Protein AF-A0A9E3FSH1-F1 (afdb_monomer_lite)

Radius of gyration: 30.08 Å; chains: 1; bounding box: 78×73×78 Å

Foldseek 3Di:
DDDDDDDDDPDDDDPPDDPDDPPPPDDVVVVVVVVVCVVVCLQVVLVVQLVVLLVVLVVCLVPPDPVVVVVVLVVLPPPPDQLLNVLVVVLQVVCCQQQVDRCPPPPDPPDDDPVCVVVVVVVCVVVVCVSLVDPRNLVSLLVLLVVLLVVLVVVCVVVVVDDCPDPVPVVVVVVLLSVLLSVLLSVLSVQLSVLSVVCSNPNLVSLVRSLVSSVVSLVVSLVVSLVVVVVVVVVPPDPVCCVVPPVDVVVVSPVVSSSVSSNVSSVVSNVVSVVVVVVVVSNVLSVQLVVQLVVPPCSVVRSSSSSSNSSSVVSSVVSNVVVVVVVVVVVVD

Structure (mmCIF, N/CA/C/O backbone):
data_AF-A0A9E3FSH1-F1
#
_entry.id   AF-A0A9E3FSH1-F1
#
loop_
_atom_site.group_PDB
_atom_site.id
_atom_site.type_symbol
_atom_site.label_atom_id
_atom_site.label_alt_id
_atom_site.label_comp_id
_atom_site.label_asym_id
_atom_site.label_entity_id
_atom_site.label_seq_id
_atom_site.pdbx_PDB_ins_code
_atom_site.Cartn_x
_atom_site.Cartn_y
_atom_site.Cartn_z
_atom_site.occupancy
_atom_site.B_iso_or_equiv
_atom_site.auth_seq_id
_atom_site.auth_comp_id
_atom_site.auth_asym_id
_atom_site.auth_atom_id
_atom_site.pdbx_PDB_model_num
ATOM 1 N N . MET A 1 1 ? 42.795 -48.305 -30.799 1.00 53.44 1 MET A N 1
ATOM 2 C CA . MET A 1 1 ? 43.516 -49.227 -29.902 1.00 53.44 1 MET A CA 1
ATOM 3 C C . MET A 1 1 ? 44.882 -48.624 -29.606 1.00 53.44 1 MET A C 1
ATOM 5 O O . MET A 1 1 ? 45.793 -48.887 -30.367 1.00 53.44 1 MET A O 1
ATOM 9 N N . THR A 1 2 ? 45.002 -47.810 -28.549 1.00 44.16 2 THR A N 1
ATOM 10 C CA . THR A 1 2 ? 46.261 -47.626 -27.802 1.00 44.16 2 THR A CA 1
ATOM 11 C C . THR A 1 2 ? 45.916 -47.198 -26.380 1.00 44.16 2 THR A C 1
ATOM 13 O O . THR A 1 2 ? 45.176 -46.242 -26.164 1.00 44.16 2 THR A O 1
ATOM 16 N N . ILE A 1 3 ? 46.415 -47.986 -25.436 1.00 51.28 3 ILE A N 1
ATOM 17 C CA . ILE A 1 3 ? 46.296 -47.872 -23.987 1.00 51.28 3 ILE A CA 1
ATOM 18 C C . ILE A 1 3 ? 47.499 -47.053 -23.501 1.00 51.28 3 ILE A C 1
ATOM 20 O O . ILE A 1 3 ? 48.619 -47.536 -23.599 1.00 51.28 3 ILE A O 1
ATOM 24 N N . SER A 1 4 ? 47.268 -45.831 -23.013 1.00 53.88 4 SER A N 1
ATOM 25 C CA . SER A 1 4 ? 48.156 -45.017 -22.153 1.00 53.88 4 SER A CA 1
ATOM 26 C C . SER A 1 4 ? 47.475 -43.643 -22.028 1.00 53.88 4 SER A C 1
ATOM 28 O O . SER A 1 4 ? 47.306 -42.979 -23.039 1.00 53.88 4 SER A O 1
ATOM 30 N N . GLN A 1 5 ? 46.993 -43.147 -20.894 1.00 53.41 5 GLN A N 1
ATOM 31 C CA . GLN A 1 5 ? 47.701 -43.013 -19.633 1.00 53.41 5 GLN A CA 1
ATOM 32 C C . GLN A 1 5 ? 46.704 -43.022 -18.464 1.00 53.41 5 GLN A C 1
ATOM 34 O O . GLN A 1 5 ? 45.925 -42.095 -18.259 1.00 53.41 5 GLN A O 1
ATOM 39 N N . LEU A 1 6 ? 46.774 -44.098 -17.685 1.00 54.00 6 LEU A N 1
ATOM 40 C CA . LEU A 1 6 ? 46.442 -44.123 -16.267 1.00 54.00 6 LEU A CA 1
ATOM 41 C C . LEU A 1 6 ? 47.582 -43.428 -15.518 1.00 54.00 6 LEU A C 1
ATOM 43 O O . LEU A 1 6 ? 48.734 -43.829 -15.681 1.00 54.00 6 LEU A O 1
ATOM 47 N N . GLY A 1 7 ? 47.280 -42.433 -14.684 1.00 60.12 7 GLY A N 1
ATOM 48 C CA . GLY A 1 7 ? 48.310 -41.872 -13.813 1.00 60.12 7 GLY A CA 1
ATOM 49 C C . GLY A 1 7 ? 47.998 -40.532 -13.165 1.00 60.12 7 GLY A C 1
ATOM 50 O O . GLY A 1 7 ? 48.790 -39.612 -13.322 1.00 60.12 7 GLY A O 1
ATOM 51 N N . GLN A 1 8 ? 46.926 -40.417 -12.377 1.00 49.75 8 GLN A N 1
ATOM 52 C CA . GLN A 1 8 ? 46.936 -39.445 -11.277 1.00 49.75 8 GLN A CA 1
ATOM 53 C C . GLN A 1 8 ? 46.113 -39.943 -10.086 1.00 49.75 8 GLN A C 1
ATOM 55 O O . GLN A 1 8 ? 44.932 -40.262 -10.195 1.00 49.75 8 GLN A O 1
ATOM 60 N N . LYS A 1 9 ? 46.823 -40.092 -8.963 1.00 50.59 9 LYS A N 1
ATOM 61 C CA . LYS A 1 9 ? 46.339 -40.557 -7.661 1.00 50.59 9 LYS A CA 1
ATOM 62 C C . LYS A 1 9 ? 45.256 -39.616 -7.110 1.00 50.59 9 LYS A C 1
ATOM 64 O O . LYS A 1 9 ? 45.410 -38.406 -7.256 1.00 50.59 9 LYS A O 1
ATOM 69 N N . PRO A 1 10 ? 44.239 -40.133 -6.400 1.00 52.03 10 PRO A N 1
ATOM 70 C CA . PRO A 1 10 ? 43.380 -39.298 -5.574 1.00 52.03 10 PRO A CA 1
ATOM 71 C C . PRO A 1 10 ? 44.196 -38.751 -4.396 1.00 52.03 10 PRO A C 1
ATOM 73 O O . PRO A 1 10 ? 44.718 -39.513 -3.580 1.00 52.03 10 PRO A O 1
ATOM 76 N N . ASP A 1 11 ? 44.326 -37.429 -4.343 1.00 53.81 11 ASP A N 1
ATOM 77 C CA . ASP A 1 11 ? 44.923 -36.712 -3.224 1.00 53.81 11 ASP A CA 1
ATOM 78 C C . ASP A 1 11 ? 43.935 -36.736 -2.047 1.00 53.81 11 ASP A C 1
ATOM 80 O O . ASP A 1 11 ? 42.879 -36.100 -2.063 1.00 53.81 11 ASP A O 1
ATOM 84 N N . LEU A 1 12 ? 44.237 -37.583 -1.065 1.00 62.62 12 LEU A N 1
ATOM 85 C CA . LEU A 1 12 ? 43.484 -37.758 0.171 1.00 62.62 12 LEU A CA 1
ATOM 86 C C . LEU A 1 12 ? 44.270 -37.113 1.317 1.00 62.62 12 LEU A C 1
ATOM 88 O O . LEU A 1 12 ? 45.160 -37.733 1.895 1.00 62.62 12 LEU A O 1
ATOM 92 N N . GLY A 1 13 ? 43.877 -35.896 1.696 1.00 44.31 13 GLY A N 1
ATOM 93 C CA . GLY A 1 13 ? 44.201 -35.290 2.991 1.00 44.31 13 GLY A CA 1
ATOM 94 C C . GLY A 1 13 ? 43.746 -33.825 3.091 1.00 44.31 13 GLY A C 1
ATOM 95 O O . GLY A 1 13 ? 43.619 -33.176 2.058 1.00 44.31 13 GLY A O 1
ATOM 96 N N . PRO A 1 14 ? 43.493 -33.247 4.286 1.00 45.97 14 PRO A N 1
ATOM 97 C CA . PRO A 1 14 ? 43.363 -33.824 5.620 1.00 45.97 14 PRO A CA 1
ATOM 98 C C . PRO A 1 14 ? 41.958 -33.529 6.199 1.00 45.97 14 PRO A C 1
ATOM 100 O O . PRO A 1 14 ? 41.679 -32.435 6.682 1.00 45.97 14 PRO A O 1
ATOM 103 N N . ARG A 1 15 ? 41.055 -34.516 6.209 1.00 49.31 15 ARG A N 1
ATOM 104 C CA . ARG A 1 15 ? 39.848 -34.487 7.063 1.00 49.31 15 ARG A CA 1
ATOM 105 C C . ARG A 1 15 ? 39.983 -35.513 8.180 1.00 49.31 15 ARG A C 1
ATOM 107 O O . ARG A 1 15 ? 39.182 -36.425 8.323 1.00 49.31 15 ARG A O 1
ATOM 114 N N . ALA A 1 16 ? 41.046 -35.343 8.955 1.00 52.47 16 ALA A N 1
ATOM 115 C CA . ALA A 1 16 ? 41.237 -35.967 10.253 1.00 52.47 16 ALA A CA 1
ATOM 116 C C . ALA A 1 16 ? 41.218 -34.856 11.305 1.00 52.47 16 ALA A C 1
ATOM 118 O O . ALA A 1 16 ? 42.257 -34.466 11.810 1.00 52.47 16 ALA A O 1
ATOM 119 N N . PHE A 1 17 ? 40.042 -34.295 11.575 1.00 48.62 17 PHE A N 1
ATOM 120 C CA . PHE A 1 17 ? 39.766 -33.523 12.786 1.00 48.62 17 PHE A CA 1
ATOM 121 C C . PHE A 1 17 ? 38.248 -33.429 12.920 1.00 48.62 17 PHE A C 1
ATOM 123 O O . PHE A 1 17 ? 37.621 -32.718 12.153 1.00 48.62 17 PHE A O 1
ATOM 130 N N . TYR A 1 18 ? 37.679 -34.276 13.780 1.00 45.44 18 TYR A N 1
ATOM 131 C CA . TYR A 1 18 ? 36.488 -34.081 14.629 1.00 45.44 18 TYR A CA 1
ATOM 132 C C . TYR A 1 18 ? 36.057 -35.444 15.195 1.00 45.44 18 TYR A C 1
ATOM 134 O O . TYR A 1 18 ? 34.928 -35.901 15.050 1.00 45.44 18 TYR A O 1
ATOM 142 N N . GLY A 1 19 ? 36.993 -36.108 15.873 1.00 51.22 19 GLY A N 1
ATOM 143 C CA . GLY A 1 19 ? 36.650 -36.942 17.014 1.00 51.22 19 GLY A CA 1
ATOM 144 C C . GLY A 1 19 ? 36.809 -36.068 18.250 1.00 51.22 19 GLY A C 1
ATOM 145 O O . GLY A 1 19 ? 37.933 -35.893 18.687 1.00 51.22 19 GLY A O 1
ATOM 146 N N . ILE A 1 20 ? 35.719 -35.447 18.707 1.00 50.38 20 ILE A N 1
ATOM 147 C CA . ILE A 1 20 ? 35.410 -34.986 20.077 1.00 50.38 20 ILE A CA 1
ATOM 148 C C . ILE A 1 20 ? 34.001 -34.388 19.978 1.00 50.38 20 ILE A C 1
ATOM 150 O O . ILE A 1 20 ? 33.818 -33.265 19.520 1.00 50.38 20 ILE A O 1
ATOM 154 N N . LEU A 1 21 ? 33.004 -35.205 20.318 1.00 42.59 21 LEU A N 1
ATOM 155 C CA . LEU A 1 21 ? 31.817 -34.855 21.109 1.00 42.59 21 LEU A CA 1
ATOM 156 C C . LEU A 1 21 ? 30.914 -36.089 21.157 1.00 42.59 21 LEU A C 1
ATOM 158 O O . LEU A 1 21 ? 29.905 -36.214 20.465 1.00 42.59 21 LEU A O 1
ATOM 162 N N . GLY A 1 22 ? 31.305 -37.025 22.023 1.00 51.34 22 GLY A N 1
ATOM 163 C CA . GLY A 1 22 ? 30.349 -37.920 22.651 1.00 51.34 22 GLY A CA 1
ATOM 164 C C . GLY A 1 22 ? 29.395 -37.091 23.511 1.00 51.34 22 GLY A C 1
ATOM 165 O O . GLY A 1 22 ? 29.673 -36.822 24.670 1.00 51.34 22 GLY A O 1
ATOM 166 N N . MET A 1 23 ? 28.281 -36.675 22.915 1.00 45.81 23 MET A N 1
ATOM 167 C CA . MET A 1 23 ? 27.055 -36.242 23.589 1.00 45.81 23 MET A CA 1
ATOM 168 C C . MET A 1 23 ? 25.881 -36.886 22.840 1.00 45.81 23 MET A C 1
ATOM 170 O O . MET A 1 23 ? 25.077 -36.225 22.192 1.00 45.81 23 MET A O 1
ATOM 174 N N . ASN A 1 24 ? 25.849 -38.222 22.865 1.00 51.44 24 ASN A N 1
ATOM 175 C CA . ASN A 1 24 ? 24.864 -39.067 22.176 1.00 51.44 24 ASN A CA 1
ATOM 176 C C . ASN A 1 24 ? 23.800 -39.663 23.120 1.00 51.44 24 ASN A C 1
ATOM 178 O O . ASN A 1 24 ? 23.199 -40.690 22.831 1.00 51.44 24 ASN A O 1
ATOM 182 N N . ALA A 1 25 ? 23.525 -38.984 24.226 1.00 53.12 25 ALA A N 1
ATOM 183 C CA . ALA A 1 25 ? 22.326 -39.142 25.042 1.00 53.12 25 ALA A CA 1
ATOM 184 C C . ALA A 1 25 ? 22.143 -37.762 25.681 1.00 53.12 25 ALA A C 1
ATOM 186 O O . ALA A 1 25 ? 22.981 -37.347 26.467 1.00 53.12 25 ALA A O 1
ATOM 187 N N . ASP A 1 26 ? 21.289 -36.865 25.195 1.00 53.38 26 ASP A N 1
ATOM 188 C CA . ASP A 1 26 ? 19.867 -36.858 25.544 1.00 53.38 26 ASP A CA 1
ATOM 189 C C . ASP A 1 26 ? 19.138 -35.746 24.738 1.00 53.38 26 ASP A C 1
ATOM 191 O O . ASP A 1 26 ? 18.447 -34.890 25.282 1.00 53.38 26 ASP A O 1
ATOM 195 N N . ARG A 1 27 ? 19.390 -35.647 23.419 1.00 48.81 27 ARG A N 1
ATOM 196 C CA . ARG A 1 27 ? 18.727 -34.647 22.539 1.00 48.81 27 ARG A CA 1
ATOM 197 C C . ARG A 1 27 ? 17.571 -35.206 21.712 1.00 48.81 27 ARG A C 1
ATOM 199 O O . ARG A 1 27 ? 16.649 -34.462 21.390 1.00 48.81 27 ARG A O 1
ATOM 206 N N . ARG A 1 28 ? 17.573 -36.511 21.416 1.00 54.69 28 ARG A N 1
ATOM 207 C CA . ARG A 1 28 ? 16.473 -37.153 20.668 1.00 54.69 28 ARG A CA 1
ATOM 208 C C . ARG A 1 28 ? 15.186 -37.246 21.494 1.00 54.69 28 ARG A C 1
ATOM 210 O O . ARG A 1 28 ? 14.103 -37.146 20.936 1.00 54.69 28 ARG A O 1
ATOM 217 N N . THR A 1 29 ? 15.303 -37.336 22.816 1.00 67.06 29 THR A N 1
ATOM 218 C CA . THR A 1 29 ? 14.192 -37.324 23.781 1.00 67.06 29 THR A CA 1
ATOM 219 C C . THR A 1 29 ? 13.506 -35.963 23.859 1.00 67.06 29 THR A C 1
ATOM 221 O O . THR A 1 29 ? 12.281 -35.920 23.914 1.00 67.06 29 THR A O 1
ATOM 224 N N . MET A 1 30 ? 14.250 -34.851 23.793 1.00 47.84 30 MET A N 1
ATOM 225 C CA . MET A 1 30 ? 13.661 -33.506 23.822 1.00 47.84 30 MET A CA 1
ATOM 226 C C . MET A 1 30 ? 13.009 -33.119 22.490 1.00 47.84 30 MET A C 1
ATOM 228 O O . MET A 1 30 ? 11.963 -32.478 22.496 1.00 47.84 30 MET A O 1
ATOM 232 N N . GLU A 1 31 ? 13.566 -33.539 21.351 1.00 65.44 31 GLU A N 1
ATOM 233 C CA . GLU A 1 31 ? 12.930 -33.351 20.039 1.00 65.44 31 GLU A CA 1
ATOM 234 C C . GLU A 1 31 ? 11.672 -34.216 19.885 1.00 65.44 31 GLU A C 1
ATOM 236 O O . GLU A 1 31 ? 10.660 -33.721 19.396 1.00 65.44 31 GLU A O 1
ATOM 241 N N . GLU A 1 32 ? 11.668 -35.463 20.371 1.00 77.88 32 GLU A N 1
ATOM 242 C CA . GLU A 1 32 ? 10.456 -36.292 20.413 1.00 77.88 32 GLU A CA 1
ATOM 243 C C . GLU A 1 32 ? 9.425 -35.784 21.426 1.00 77.88 32 GLU A C 1
ATOM 245 O O . GLU A 1 32 ? 8.231 -35.822 21.129 1.00 77.88 32 GLU A O 1
ATOM 250 N N . LEU A 1 33 ? 9.847 -35.265 22.587 1.00 66.62 33 LEU A N 1
ATOM 251 C CA . LEU A 1 33 ? 8.950 -34.623 23.551 1.00 66.62 33 LEU A CA 1
ATOM 252 C C . LEU A 1 33 ? 8.375 -33.324 23.001 1.00 66.62 33 LEU A C 1
ATOM 254 O O . LEU A 1 33 ? 7.179 -33.135 23.140 1.00 66.62 33 LEU A O 1
ATOM 258 N N . LEU A 1 34 ? 9.162 -32.465 22.345 1.00 61.28 34 LEU A N 1
ATOM 259 C CA . LEU A 1 34 ? 8.685 -31.233 21.705 1.00 61.28 34 LEU A CA 1
ATOM 260 C C . LEU A 1 34 ? 7.826 -31.515 20.478 1.00 61.28 34 LEU A C 1
ATOM 262 O O . LEU A 1 34 ? 6.898 -30.759 20.225 1.00 61.28 34 LEU A O 1
ATOM 266 N N . LYS A 1 35 ? 8.085 -32.594 19.737 1.00 67.38 35 LYS A N 1
ATOM 267 C CA . LYS A 1 35 ? 7.260 -33.016 18.602 1.00 67.38 35 LYS A CA 1
ATOM 268 C C . LYS A 1 35 ? 5.942 -33.633 19.068 1.00 67.38 35 LYS A C 1
ATOM 270 O O . LYS A 1 35 ? 4.901 -33.240 18.559 1.00 67.38 35 LYS A O 1
ATOM 275 N N . LYS A 1 36 ? 5.953 -34.481 20.105 1.00 72.12 36 LYS A N 1
ATOM 276 C CA . LYS A 1 36 ? 4.736 -35.003 20.755 1.00 72.12 36 LYS A CA 1
ATOM 277 C C . LYS A 1 36 ? 3.970 -33.913 21.499 1.00 72.12 36 LYS A C 1
ATOM 279 O O . LYS A 1 36 ? 2.746 -33.900 21.422 1.00 72.12 36 LYS A O 1
ATOM 284 N N . LEU A 1 37 ? 4.658 -32.970 22.153 1.00 54.34 37 LEU A N 1
ATOM 285 C CA . LEU A 1 37 ? 4.039 -31.762 22.694 1.00 54.34 37 LEU A CA 1
ATOM 286 C C . LEU A 1 37 ? 3.490 -30.921 21.554 1.00 54.34 37 LEU A C 1
ATOM 288 O O . LEU A 1 37 ? 2.354 -30.550 21.670 1.00 54.34 37 LEU A O 1
ATOM 292 N N . ALA A 1 38 ? 4.182 -30.640 20.452 1.00 55.44 38 ALA A N 1
ATOM 293 C CA . ALA A 1 38 ? 3.646 -29.839 19.341 1.00 55.44 38 ALA A CA 1
ATOM 294 C C . ALA A 1 38 ? 2.455 -30.515 18.634 1.00 55.44 38 ALA A C 1
ATOM 296 O O . ALA A 1 38 ? 1.514 -29.835 18.221 1.00 55.44 38 ALA A O 1
ATOM 297 N N . GLU A 1 39 ? 2.453 -31.846 18.555 1.00 64.94 39 GLU A N 1
ATOM 298 C CA . GLU A 1 39 ? 1.338 -32.649 18.047 1.00 64.94 39 GLU A CA 1
ATOM 299 C C . GLU A 1 39 ? 0.151 -32.688 19.036 1.00 64.94 39 GLU A C 1
ATOM 301 O O . GLU A 1 39 ? -0.996 -32.620 18.595 1.00 64.94 39 GLU A O 1
ATOM 306 N N . HIS A 1 40 ? 0.381 -32.686 20.360 1.00 55.31 40 HIS A N 1
ATOM 307 C CA . HIS A 1 40 ? -0.669 -32.556 21.396 1.00 55.31 40 HIS A CA 1
ATOM 308 C C . HIS A 1 40 ? -1.077 -31.096 21.722 1.00 55.31 40 HIS A C 1
ATOM 310 O O . HIS A 1 40 ? -2.220 -30.833 22.092 1.00 55.31 40 HIS A O 1
ATOM 316 N N . LEU A 1 41 ? -0.185 -30.118 21.542 1.00 47.84 41 LEU A N 1
ATOM 317 C CA . LEU A 1 41 ? -0.326 -28.672 21.801 1.00 47.84 41 LEU A CA 1
ATOM 318 C C . LEU A 1 41 ? -1.122 -27.987 20.687 1.00 47.84 41 LEU A C 1
ATOM 320 O O . LEU A 1 41 ? -1.253 -26.762 20.685 1.00 47.84 41 LEU A O 1
ATOM 324 N N . GLY A 1 42 ? -1.734 -28.755 19.785 1.00 59.31 42 GLY A N 1
ATOM 325 C CA . GLY A 1 42 ? -2.693 -28.240 18.823 1.00 59.31 42 GLY A CA 1
ATOM 326 C C . GLY A 1 42 ? -3.786 -27.346 19.441 1.00 59.31 42 GLY A C 1
ATOM 327 O O . GLY A 1 42 ? -4.345 -26.497 18.747 1.00 59.31 42 GLY A O 1
ATOM 328 N N . PHE A 1 43 ? -4.035 -27.489 20.746 1.00 59.31 43 PHE A N 1
ATOM 329 C CA . PHE A 1 43 ? -4.857 -26.585 21.553 1.00 59.31 43 PHE A CA 1
ATOM 330 C C . PHE A 1 43 ? -4.084 -25.701 22.535 1.00 59.31 43 PHE A C 1
ATOM 332 O O . PHE A 1 43 ? -4.578 -24.643 22.915 1.00 59.31 43 PHE A O 1
ATOM 339 N N . ALA A 1 44 ? -2.877 -26.081 22.939 1.00 64.56 44 ALA A N 1
ATOM 340 C CA . ALA A 1 44 ? -2.142 -25.353 23.965 1.00 64.56 44 ALA A CA 1
ATOM 341 C C . ALA A 1 44 ? -1.285 -24.195 23.439 1.00 64.56 44 ALA A C 1
ATOM 343 O O . ALA A 1 44 ? -0.952 -23.316 24.225 1.00 64.56 44 ALA A O 1
ATOM 344 N N . ALA A 1 45 ? -1.054 -24.086 22.128 1.00 69.06 45 ALA A N 1
ATOM 345 C CA . ALA A 1 45 ? -0.633 -22.815 21.533 1.00 69.06 45 ALA A CA 1
ATOM 346 C C . ALA A 1 45 ? -1.689 -21.698 21.748 1.00 69.06 45 ALA A C 1
ATOM 348 O O . ALA A 1 45 ? -1.331 -20.666 22.315 1.00 69.06 45 ALA A O 1
ATOM 349 N N . PRO A 1 46 ? -2.991 -21.895 21.430 1.00 68.44 46 PRO A N 1
ATOM 350 C CA . PRO A 1 46 ? -4.055 -20.956 21.801 1.00 68.44 46 PRO A CA 1
ATOM 351 C C . PRO A 1 46 ? -4.082 -20.589 23.292 1.00 68.44 46 PRO A C 1
ATOM 353 O O . PRO A 1 46 ? -4.176 -19.410 23.625 1.00 68.44 46 PRO A O 1
ATOM 356 N N . PHE A 1 47 ? -3.967 -21.574 24.194 1.00 72.75 47 PHE A N 1
ATOM 357 C CA . PHE A 1 47 ? -3.925 -21.312 25.640 1.00 72.75 47 PHE A CA 1
ATOM 358 C C . PHE A 1 47 ? -2.654 -20.569 26.065 1.00 72.75 47 PHE A C 1
ATOM 360 O O . PHE A 1 47 ? -2.728 -19.681 26.908 1.00 72.75 47 PHE A O 1
ATOM 367 N N . GLY A 1 48 ? -1.506 -20.878 25.461 1.00 72.00 48 GLY A N 1
ATOM 368 C CA . GLY A 1 48 ? -0.241 -20.193 25.708 1.00 72.00 48 GLY A CA 1
ATOM 369 C C . GLY A 1 48 ? -0.289 -18.727 25.284 1.00 72.00 48 GLY A C 1
ATOM 370 O O . GLY A 1 48 ? 0.078 -17.854 26.067 1.00 72.00 48 GLY A O 1
ATOM 371 N N . TYR A 1 49 ? -0.817 -18.432 24.092 1.00 63.66 49 TYR A N 1
ATOM 372 C CA . TYR A 1 49 ? -1.001 -17.052 23.637 1.00 63.66 49 TYR A CA 1
ATOM 373 C C . TYR A 1 49 ? -2.028 -16.296 24.485 1.00 63.66 49 TYR A C 1
ATOM 375 O O . TYR A 1 49 ? -1.797 -15.139 24.831 1.00 63.66 49 TYR A O 1
ATOM 383 N N . ALA A 1 50 ? -3.128 -16.947 24.872 1.00 70.94 50 ALA A N 1
ATOM 384 C CA . ALA A 1 50 ? -4.127 -16.360 25.759 1.00 70.94 50 ALA A CA 1
ATOM 385 C C . ALA A 1 50 ? -3.548 -16.044 27.151 1.00 70.94 50 ALA A C 1
ATOM 387 O O . ALA A 1 50 ? -3.747 -14.943 27.665 1.00 70.94 50 ALA A O 1
ATOM 388 N N . ALA A 1 51 ? -2.782 -16.970 27.736 1.00 75.69 51 ALA A N 1
ATOM 389 C CA . ALA A 1 51 ? -2.112 -16.785 29.020 1.00 75.69 51 ALA A CA 1
ATOM 390 C C . ALA A 1 51 ? -1.038 -15.689 28.960 1.00 75.69 51 ALA A C 1
ATOM 392 O O . ALA A 1 51 ? -0.943 -14.884 29.887 1.00 75.69 51 ALA A O 1
ATOM 393 N N . LEU A 1 52 ? -0.268 -15.612 27.869 1.00 70.62 52 LEU A N 1
ATOM 394 C CA . LEU A 1 52 ? 0.711 -14.545 27.643 1.00 70.62 52 LEU A CA 1
ATOM 395 C C . LEU A 1 52 ? 0.037 -13.180 27.509 1.00 70.62 52 LEU A C 1
ATOM 397 O O . LEU A 1 52 ? 0.459 -12.235 28.170 1.00 70.62 52 LEU A O 1
ATOM 401 N N . ALA A 1 53 ? -1.032 -13.078 26.714 1.00 68.56 53 ALA A N 1
ATOM 402 C CA . ALA A 1 53 ? -1.796 -11.842 26.573 1.00 68.56 53 ALA A CA 1
ATOM 403 C C . ALA A 1 53 ? -2.371 -11.396 27.926 1.00 68.56 53 ALA A C 1
ATOM 405 O O . ALA A 1 53 ? -2.180 -10.249 28.329 1.00 68.56 53 ALA A O 1
ATOM 406 N N . PHE A 1 54 ? -2.999 -12.312 28.671 1.00 76.75 54 PHE A N 1
ATOM 407 C CA . PHE A 1 54 ? -3.501 -12.031 30.017 1.00 76.75 54 PHE A CA 1
ATOM 408 C C . PHE A 1 54 ? -2.390 -11.559 30.962 1.00 76.75 54 PHE A C 1
ATOM 410 O O . PHE A 1 54 ? -2.548 -10.547 31.644 1.00 76.75 54 PHE A O 1
ATOM 417 N N . SER A 1 55 ? -1.255 -12.263 30.981 1.00 78.44 55 SER A N 1
ATOM 418 C CA . SER A 1 55 ? -0.123 -11.936 31.853 1.00 78.44 55 SER A CA 1
ATOM 419 C C . SER A 1 55 ? 0.463 -10.566 31.520 1.00 78.44 55 SER A C 1
ATOM 421 O O . SER A 1 55 ? 0.743 -9.796 32.433 1.00 78.44 55 SER A O 1
ATOM 423 N N . LEU A 1 56 ? 0.575 -10.225 30.231 1.00 72.88 56 LEU A N 1
ATOM 424 C CA . LEU A 1 56 ? 1.048 -8.920 29.771 1.00 72.88 56 LEU A CA 1
ATOM 425 C C . LEU A 1 56 ? 0.133 -7.788 30.254 1.00 72.88 56 LEU A C 1
ATOM 427 O O . LEU A 1 56 ? 0.618 -6.818 30.830 1.00 72.88 56 LEU A O 1
ATOM 431 N N . PHE A 1 57 ? -1.185 -7.915 30.069 1.00 74.25 57 PHE A N 1
ATOM 432 C CA . PHE A 1 57 ? -2.136 -6.891 30.519 1.00 74.25 57 PHE A CA 1
ATOM 433 C C . PHE A 1 57 ? -2.243 -6.819 32.045 1.00 74.25 57 PHE A C 1
ATOM 435 O O . PHE A 1 57 ? -2.371 -5.728 32.595 1.00 74.25 57 PHE A O 1
ATOM 442 N N . SER A 1 58 ? -2.134 -7.951 32.745 1.00 75.62 58 SER A N 1
ATOM 443 C CA . SER A 1 58 ? -2.091 -7.968 34.209 1.00 75.62 58 SER A CA 1
ATOM 444 C C . SER A 1 58 ? -0.813 -7.338 34.761 1.00 75.62 58 SER A C 1
ATOM 446 O O . SER A 1 58 ? -0.866 -6.727 35.826 1.00 75.62 58 SER A O 1
ATOM 448 N N . TRP A 1 59 ? 0.323 -7.509 34.086 1.00 88.94 59 TRP A N 1
ATOM 449 C CA . TRP A 1 59 ? 1.576 -6.848 34.440 1.00 88.94 59 TRP A CA 1
ATOM 450 C C . TRP A 1 59 ? 1.490 -5.344 34.163 1.00 88.94 59 TRP A C 1
ATOM 452 O O . TRP A 1 59 ? 1.767 -4.545 35.053 1.00 88.94 59 TRP A O 1
ATOM 462 N N . ALA A 1 60 ? 0.989 -4.955 32.987 1.00 73.25 60 ALA A N 1
ATOM 463 C CA . ALA A 1 60 ? 0.760 -3.557 32.641 1.00 73.25 60 ALA A CA 1
ATOM 464 C C . ALA A 1 60 ? -0.192 -2.861 33.633 1.00 73.25 60 ALA A C 1
ATOM 466 O O . ALA A 1 60 ? 0.011 -1.695 33.950 1.00 73.25 60 ALA A O 1
ATOM 467 N N . ASP A 1 61 ? -1.193 -3.561 34.186 1.00 80.44 61 ASP A N 1
ATOM 468 C CA . ASP A 1 61 ? -2.047 -2.999 35.244 1.00 80.44 61 ASP A CA 1
ATOM 469 C C . ASP A 1 61 ? -1.298 -2.701 36.537 1.00 80.44 61 ASP A C 1
ATOM 471 O O . ASP A 1 61 ? -1.651 -1.768 37.249 1.00 80.44 61 ASP A O 1
ATOM 475 N N . LYS A 1 62 ? -0.276 -3.482 36.869 1.00 86.06 62 LYS A N 1
ATOM 476 C CA . LYS A 1 62 ? 0.491 -3.264 38.097 1.00 86.06 62 LYS A CA 1
ATOM 477 C C . LYS A 1 62 ? 1.507 -2.139 37.933 1.00 86.06 62 LYS A C 1
ATOM 479 O O . LYS A 1 62 ? 1.678 -1.360 38.861 1.00 86.06 62 LYS A O 1
ATOM 484 N N . GLU A 1 63 ? 2.127 -2.042 36.758 1.00 90.75 63 GLU A N 1
ATOM 485 C CA . GLU A 1 63 ? 3.262 -1.140 36.525 1.00 90.75 63 GLU A CA 1
ATOM 486 C C . GLU A 1 63 ? 2.890 0.214 35.897 1.00 90.75 63 GLU A C 1
ATOM 488 O O . GLU A 1 63 ? 3.624 1.188 36.060 1.00 90.75 63 GLU A O 1
ATOM 493 N N . LEU A 1 64 ? 1.776 0.324 35.160 1.00 78.06 64 LEU A N 1
ATOM 494 C CA . LEU A 1 64 ? 1.414 1.592 34.518 1.00 78.06 64 LEU A CA 1
ATOM 495 C C . LEU A 1 64 ? 0.932 2.630 35.536 1.00 78.06 64 LEU A C 1
ATOM 497 O O . LEU A 1 64 ? 0.093 2.350 36.396 1.00 78.06 64 LEU A O 1
ATOM 501 N N . SER A 1 65 ? 1.399 3.869 35.365 1.00 88.81 65 SER A N 1
ATOM 502 C CA . SER A 1 65 ? 0.917 5.016 36.133 1.00 88.81 65 SER A CA 1
ATOM 503 C C . SER A 1 65 ? -0.575 5.272 35.888 1.00 88.81 65 SER A C 1
ATOM 505 O O . SER A 1 65 ? -1.119 4.952 34.828 1.00 88.81 65 SER A O 1
ATOM 507 N N . VAL A 1 66 ? -1.243 5.900 36.860 1.00 87.56 66 VAL A N 1
ATOM 508 C CA . VAL A 1 66 ? -2.672 6.255 36.764 1.00 87.56 66 VAL A CA 1
ATOM 509 C C . VAL A 1 66 ? -2.952 7.111 35.521 1.00 87.56 66 VAL A C 1
ATOM 511 O O . VAL A 1 66 ? -3.916 6.859 34.805 1.00 87.56 66 VAL A O 1
ATOM 514 N N . GLU A 1 67 ? -2.062 8.053 35.199 1.00 82.75 67 GLU A N 1
ATOM 515 C CA . GLU A 1 67 ? -2.185 8.923 34.023 1.00 82.75 67 GLU A CA 1
ATOM 516 C C . GLU A 1 67 ? -2.088 8.148 32.695 1.00 82.75 67 GLU A C 1
ATOM 518 O O . GLU A 1 67 ? -2.862 8.394 31.768 1.00 82.75 67 GLU A O 1
ATOM 523 N N . ALA A 1 68 ? -1.205 7.145 32.613 1.00 72.38 68 ALA A N 1
ATOM 524 C CA . ALA A 1 68 ? -1.097 6.279 31.438 1.00 72.38 68 ALA A CA 1
ATOM 525 C C . ALA A 1 68 ? -2.344 5.398 31.253 1.00 72.38 68 ALA A C 1
ATOM 527 O O . ALA A 1 68 ? -2.806 5.202 30.125 1.00 72.38 68 ALA A O 1
ATOM 528 N N . LYS A 1 69 ? -2.925 4.901 32.354 1.00 80.31 69 LYS A N 1
ATOM 529 C CA . LYS A 1 69 ? -4.185 4.143 32.328 1.00 80.31 69 LYS A CA 1
ATOM 530 C C . LYS A 1 69 ? -5.357 5.007 31.867 1.00 80.31 69 LYS A C 1
ATOM 532 O O . LYS A 1 69 ? -6.149 4.550 31.044 1.00 80.31 69 LYS A O 1
ATOM 537 N N . ASP A 1 70 ? -5.434 6.253 32.328 1.00 79.88 70 ASP A N 1
ATOM 538 C CA . ASP A 1 70 ? -6.472 7.206 31.922 1.00 79.88 70 ASP A CA 1
ATOM 539 C C . ASP A 1 70 ? -6.363 7.591 30.441 1.00 79.88 70 ASP A C 1
ATOM 541 O O . ASP A 1 70 ? -7.377 7.663 29.740 1.00 79.88 70 ASP A O 1
ATOM 545 N N . LEU A 1 71 ? -5.141 7.778 29.930 1.00 72.69 71 LEU A N 1
ATOM 546 C CA . LEU A 1 71 ? -4.895 7.984 28.501 1.00 72.69 71 LEU A CA 1
A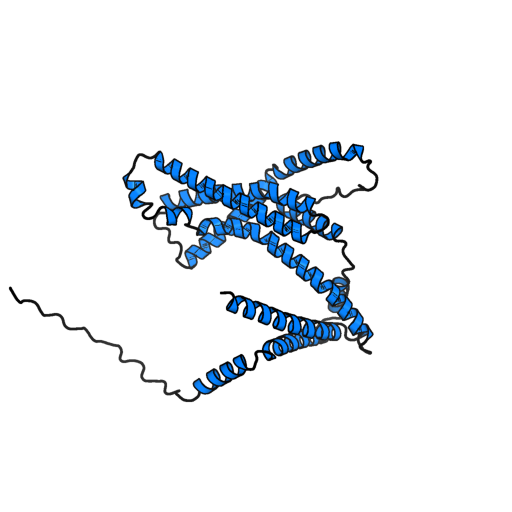TOM 547 C C . LEU A 1 71 ? -5.337 6.769 27.679 1.00 72.69 71 LEU A C 1
ATOM 549 O O . LEU A 1 71 ? -6.078 6.928 26.708 1.00 72.69 71 LEU A O 1
ATOM 553 N N . LEU A 1 72 ? -4.962 5.553 28.083 1.00 69.94 72 LEU A N 1
ATOM 554 C CA . LEU A 1 72 ? -5.415 4.315 27.439 1.00 69.94 72 LEU A CA 1
ATOM 555 C C . LEU A 1 72 ? -6.942 4.172 27.464 1.00 69.94 72 LEU A C 1
ATOM 557 O O . LEU A 1 72 ? -7.541 3.852 26.438 1.00 69.94 72 LEU A O 1
ATOM 561 N N . ALA A 1 73 ? -7.585 4.455 28.597 1.00 73.12 73 ALA A N 1
ATOM 562 C CA . ALA A 1 73 ? -9.036 4.401 28.740 1.00 73.12 73 ALA A CA 1
ATOM 563 C C . ALA A 1 73 ? -9.740 5.446 27.861 1.00 73.12 73 ALA A C 1
ATOM 565 O O . ALA A 1 73 ? -10.725 5.121 27.197 1.00 73.12 73 ALA A O 1
ATOM 566 N N . ARG A 1 74 ? -9.219 6.681 27.789 1.00 73.50 74 ARG A N 1
ATOM 567 C CA . ARG A 1 74 ? -9.713 7.719 26.866 1.00 73.50 74 ARG A CA 1
ATOM 568 C C . ARG A 1 74 ? -9.573 7.303 25.410 1.00 73.50 74 ARG A C 1
ATOM 570 O O . ARG A 1 74 ? -10.488 7.545 24.630 1.00 73.50 74 ARG A O 1
ATOM 577 N N . THR A 1 75 ? -8.462 6.656 25.072 1.00 64.62 75 THR A N 1
ATOM 578 C CA . THR A 1 75 ? -8.186 6.165 23.720 1.00 64.62 75 THR A CA 1
ATOM 579 C C . THR A 1 75 ? -9.143 5.019 23.381 1.00 64.62 75 THR A C 1
ATOM 581 O O . THR A 1 75 ? -9.794 5.043 22.353 1.00 64.62 75 THR A O 1
ATOM 584 N N . MET A 1 76 ? -9.377 4.064 24.284 1.00 62.75 76 MET A N 1
ATOM 585 C CA . MET A 1 76 ? -10.357 2.981 24.082 1.00 62.75 76 MET A CA 1
ATOM 586 C C . MET A 1 76 ? -11.818 3.444 24.053 1.00 62.75 76 MET A C 1
ATOM 588 O O . MET A 1 76 ? -12.683 2.724 23.555 1.00 62.75 76 MET A O 1
ATOM 592 N N . ARG A 1 77 ? -12.099 4.663 24.522 1.00 66.12 77 ARG A N 1
ATOM 593 C CA . ARG A 1 77 ? -13.413 5.306 24.438 1.00 66.12 77 ARG A CA 1
ATOM 594 C C . ARG A 1 77 ? -13.736 5.855 23.046 1.00 66.12 77 ARG A C 1
ATOM 596 O O . ARG A 1 77 ? -14.649 6.676 22.946 1.00 66.12 77 ARG A O 1
ATOM 603 N N . PHE A 1 78 ? -13.016 5.422 22.002 1.00 59.94 78 PHE A N 1
ATOM 604 C CA . PHE A 1 78 ? -13.345 5.673 20.599 1.00 59.94 78 PHE A CA 1
ATOM 605 C C . PHE A 1 78 ? -14.791 5.246 20.324 1.00 59.94 78 PHE A C 1
ATOM 607 O O . PHE A 1 78 ? -15.109 4.090 20.056 1.00 59.94 78 PHE A O 1
ATOM 614 N N . LYS A 1 79 ? -15.669 6.232 20.483 1.00 59.06 79 LYS A N 1
ATOM 615 C CA . LYS A 1 79 ? -17.105 6.202 20.254 1.00 59.06 79 LYS A CA 1
ATOM 616 C C . LYS A 1 79 ? -17.353 5.837 18.794 1.00 59.06 79 LYS A C 1
ATOM 618 O O . LYS A 1 79 ? -16.526 6.184 17.957 1.00 59.06 79 LYS A O 1
ATOM 623 N N . ASP A 1 80 ? -18.478 5.181 18.517 1.00 64.88 80 ASP A N 1
ATOM 624 C CA . ASP A 1 80 ? -18.903 4.714 17.191 1.00 64.88 80 ASP A CA 1
ATOM 625 C C . ASP A 1 80 ? -18.602 5.734 16.083 1.00 64.88 80 ASP A C 1
ATOM 627 O O . ASP A 1 80 ? -19.394 6.644 15.808 1.00 64.88 80 ASP A O 1
ATOM 631 N N . TYR A 1 81 ? -17.436 5.599 15.448 1.00 73.31 81 TYR A N 1
ATOM 632 C CA . TYR A 1 81 ? -17.101 6.420 14.301 1.00 73.31 81 TYR A CA 1
ATOM 633 C C . TYR A 1 81 ? -18.007 5.975 13.172 1.00 73.31 81 TYR A C 1
ATOM 635 O O . TYR A 1 81 ? -17.947 4.836 12.700 1.00 73.31 81 TYR A O 1
ATOM 643 N N . LYS A 1 82 ? -18.863 6.894 12.738 1.00 80.81 82 LYS A N 1
ATOM 644 C CA . LYS A 1 82 ? -19.687 6.667 11.561 1.00 80.81 82 LYS A CA 1
ATOM 645 C C . LYS A 1 82 ? -18.758 6.383 10.375 1.00 80.81 82 LYS A C 1
ATOM 647 O O . LYS A 1 82 ? -17.697 6.999 10.254 1.00 80.81 82 LYS A O 1
ATOM 652 N N . ASN A 1 83 ? -19.127 5.443 9.504 1.00 78.56 83 ASN A N 1
ATOM 653 C CA . ASN A 1 83 ? -18.286 5.036 8.369 1.00 78.56 83 ASN A CA 1
ATOM 654 C C . ASN A 1 83 ? -17.887 6.225 7.485 1.00 78.56 83 ASN A C 1
ATOM 656 O O . ASN A 1 83 ? -16.794 6.234 6.924 1.00 78.56 83 ASN A O 1
ATOM 660 N N . GLU A 1 84 ? -18.746 7.240 7.431 1.00 82.12 84 GLU A N 1
ATOM 661 C CA . GLU A 1 84 ? -18.527 8.501 6.738 1.00 82.12 84 GLU A CA 1
ATOM 662 C C . GLU A 1 84 ? -17.349 9.293 7.329 1.00 82.12 84 GLU A C 1
ATOM 664 O O . GLU A 1 84 ? -16.561 9.861 6.578 1.00 82.12 84 GLU A O 1
ATOM 669 N N . GLN A 1 85 ? -17.173 9.293 8.657 1.00 82.69 85 GLN A N 1
ATOM 670 C CA . GLN A 1 85 ? -16.047 9.967 9.317 1.00 82.69 85 GLN A CA 1
ATOM 671 C C . GLN A 1 85 ? -14.727 9.259 9.016 1.00 82.69 85 GLN A C 1
ATOM 673 O O . GLN A 1 85 ? -13.731 9.919 8.736 1.00 82.69 85 GLN A O 1
ATOM 678 N N . ILE A 1 86 ? -14.729 7.921 9.008 1.00 79.06 86 ILE A N 1
ATOM 679 C CA . ILE A 1 86 ? -13.545 7.126 8.651 1.00 79.06 86 ILE A CA 1
ATOM 680 C C . ILE A 1 86 ? -13.171 7.365 7.186 1.00 79.06 86 ILE A C 1
ATOM 682 O O . ILE A 1 86 ? -12.002 7.582 6.889 1.00 79.06 86 ILE A O 1
ATOM 686 N N . ALA A 1 87 ? -14.150 7.356 6.274 1.00 78.31 87 ALA A N 1
ATOM 687 C CA . ALA A 1 87 ? -13.921 7.630 4.857 1.00 78.31 87 ALA A CA 1
ATOM 688 C C . ALA A 1 87 ? -13.414 9.064 4.616 1.00 78.31 87 ALA A C 1
ATOM 690 O O . ALA A 1 87 ? -12.503 9.265 3.818 1.00 78.31 87 ALA A O 1
ATOM 691 N N . SER A 1 88 ? -13.954 10.050 5.338 1.00 82.25 88 SER A N 1
ATOM 692 C CA . SER A 1 88 ? -13.484 11.437 5.269 1.00 82.25 88 SER A CA 1
ATOM 693 C C . SER A 1 88 ? -12.047 11.570 5.773 1.00 82.25 88 SER A C 1
ATOM 695 O O . SER A 1 88 ? -11.212 12.140 5.078 1.00 82.25 88 SER A O 1
ATOM 697 N N . ALA A 1 89 ? -11.738 10.995 6.939 1.00 83.12 89 ALA A N 1
ATOM 698 C CA . ALA A 1 89 ? -10.388 11.003 7.502 1.00 83.12 89 ALA A CA 1
ATOM 699 C C . ALA A 1 89 ? -9.386 10.269 6.596 1.00 83.12 89 ALA A C 1
ATOM 701 O O . ALA A 1 89 ? -8.243 10.685 6.462 1.00 83.12 89 ALA A O 1
ATOM 702 N N . LEU A 1 90 ? -9.819 9.199 5.928 1.00 78.56 90 LEU A N 1
ATOM 703 C CA . LEU A 1 90 ? -9.041 8.470 4.926 1.00 78.56 90 LEU A CA 1
ATOM 704 C C . LEU A 1 90 ? -8.630 9.352 3.747 1.00 78.56 90 LEU A C 1
ATOM 706 O O . LEU A 1 90 ? -7.455 9.400 3.387 1.00 78.56 90 LEU A O 1
ATOM 710 N N . VAL A 1 91 ? -9.607 10.033 3.145 1.00 81.25 91 VAL A N 1
ATOM 711 C CA . VAL A 1 91 ? -9.364 10.950 2.027 1.00 81.25 91 VAL A CA 1
ATOM 712 C C . VAL A 1 91 ? -8.477 12.104 2.485 1.00 81.25 91 VAL A C 1
ATOM 714 O O . VAL A 1 91 ? -7.567 12.486 1.760 1.00 81.25 91 VAL A O 1
ATOM 717 N N . GLU A 1 92 ? -8.673 12.604 3.704 1.00 85.19 92 GLU A N 1
ATOM 718 C CA . GLU A 1 92 ? -7.831 13.647 4.288 1.00 85.19 92 GLU A CA 1
ATOM 719 C C . GLU A 1 92 ? -6.383 13.183 4.498 1.00 85.19 92 GLU A C 1
ATOM 721 O O . GLU A 1 92 ? -5.457 13.895 4.120 1.00 85.19 92 GLU A O 1
ATOM 726 N N . VAL A 1 93 ? -6.156 11.989 5.056 1.00 81.06 93 VAL A N 1
ATOM 727 C CA . VAL A 1 93 ? -4.808 11.423 5.231 1.00 81.06 93 VAL A CA 1
ATOM 728 C C . VAL A 1 93 ? -4.138 11.218 3.875 1.00 81.06 93 VAL A C 1
ATOM 730 O O . VAL A 1 93 ? -2.984 11.616 3.706 1.00 81.06 93 VAL A O 1
ATOM 733 N N . PHE A 1 94 ? -4.861 10.666 2.895 1.00 82.88 94 PHE A N 1
ATOM 734 C CA . PHE A 1 94 ? -4.373 10.523 1.522 1.00 82.88 94 PHE A CA 1
ATOM 735 C C . PHE A 1 94 ? -3.978 11.890 0.942 1.00 82.88 94 PHE A C 1
ATOM 737 O O . PHE A 1 94 ? -2.843 12.085 0.504 1.00 82.88 94 PHE A O 1
ATOM 744 N N . ASP A 1 95 ? -4.876 12.872 1.002 1.00 82.25 95 ASP A N 1
ATOM 745 C CA . ASP A 1 95 ? -4.629 14.211 0.473 1.00 82.25 95 ASP A CA 1
ATOM 746 C C . ASP A 1 95 ? -3.480 14.905 1.223 1.00 82.25 95 ASP A C 1
ATOM 748 O O . ASP A 1 95 ? -2.652 15.574 0.603 1.00 82.25 95 ASP A O 1
ATOM 752 N N . ARG A 1 96 ? -3.332 14.702 2.533 1.00 82.81 96 ARG A N 1
ATOM 753 C CA . ARG A 1 96 ? -2.231 15.268 3.321 1.00 82.81 96 ARG A CA 1
ATOM 754 C C . ARG A 1 96 ? -0.879 14.681 2.923 1.00 82.81 96 ARG A C 1
ATOM 756 O O . ARG A 1 96 ? 0.087 15.439 2.773 1.00 82.81 96 ARG A O 1
ATOM 763 N N . ILE A 1 97 ? -0.813 13.364 2.724 1.00 79.75 97 ILE A N 1
ATOM 764 C CA . ILE A 1 97 ? 0.401 12.664 2.290 1.00 79.75 97 ILE A CA 1
ATOM 765 C C . ILE A 1 97 ? 0.790 13.127 0.883 1.00 79.75 97 ILE A C 1
ATOM 767 O O . ILE A 1 97 ? 1.916 13.580 0.679 1.00 79.75 97 ILE A O 1
ATOM 771 N N . TYR A 1 98 ? -0.144 13.114 -0.069 1.00 77.50 98 TYR A N 1
ATOM 772 C CA . TYR A 1 98 ? 0.191 13.310 -1.482 1.00 77.50 98 TYR A CA 1
ATOM 773 C C . TYR A 1 98 ? 0.099 14.761 -1.962 1.00 77.50 98 TYR A C 1
ATOM 775 O O . TYR A 1 98 ? 0.918 15.184 -2.770 1.00 77.50 98 TYR A O 1
ATOM 783 N N . THR A 1 99 ? -0.830 15.564 -1.448 1.00 78.25 99 THR A N 1
ATOM 784 C CA . THR A 1 99 ? -1.045 16.952 -1.909 1.00 78.25 99 THR A CA 1
ATOM 785 C C . THR A 1 99 ? -0.535 18.006 -0.924 1.00 78.25 99 THR A C 1
ATOM 787 O O . THR A 1 99 ? -0.210 19.126 -1.320 1.00 78.25 99 THR A O 1
ATOM 790 N N . GLY A 1 100 ? -0.409 17.659 0.361 1.00 73.69 100 GLY A N 1
ATOM 791 C CA . GLY A 1 100 ? 0.152 18.544 1.384 1.00 73.69 100 GLY A CA 1
ATOM 792 C C . GLY A 1 100 ? -0.748 19.696 1.816 1.00 73.69 100 GLY A C 1
ATOM 793 O O . GLY A 1 100 ? -0.270 20.571 2.534 1.00 73.69 100 GLY A O 1
ATOM 794 N N . ARG A 1 101 ? -2.021 19.710 1.407 1.00 72.31 101 ARG A N 1
ATOM 795 C CA . ARG A 1 101 ? -3.031 20.611 1.970 1.00 72.31 101 ARG A CA 1
ATOM 796 C C . ARG A 1 101 ? -3.838 19.885 3.039 1.00 72.31 101 ARG A C 1
ATOM 798 O O . ARG A 1 101 ? -4.253 18.749 2.831 1.00 72.31 101 ARG A O 1
ATOM 805 N N . ALA A 1 102 ? -4.068 20.566 4.157 1.00 60.28 102 ALA A N 1
ATOM 806 C CA . ALA A 1 102 ? -5.167 20.234 5.049 1.00 60.28 102 ALA A CA 1
ATOM 807 C C . ALA A 1 102 ? -6.475 20.611 4.339 1.00 60.28 102 ALA A C 1
ATOM 809 O O . ALA A 1 102 ? -6.557 21.662 3.694 1.00 60.28 102 ALA A O 1
ATOM 810 N N . VAL A 1 103 ? -7.473 19.732 4.384 1.00 60.66 103 VAL A N 1
ATOM 811 C CA . VAL A 1 103 ? -8.793 20.019 3.818 1.00 60.66 103 VAL A CA 1
ATOM 812 C C . VAL A 1 103 ? -9.542 20.903 4.814 1.00 60.66 103 VAL A C 1
ATOM 814 O O . VAL A 1 103 ? -10.426 20.447 5.528 1.00 60.66 103 VAL A O 1
ATOM 817 N N . ASP A 1 104 ? -9.217 22.194 4.839 1.00 58.94 104 ASP A N 1
ATOM 818 C CA . ASP A 1 104 ? -9.919 23.181 5.677 1.00 58.94 104 ASP A CA 1
ATOM 819 C C . ASP A 1 104 ? -11.334 23.509 5.141 1.00 58.94 104 ASP A C 1
ATOM 821 O O . ASP A 1 104 ? -12.033 24.369 5.668 1.00 58.94 104 ASP A O 1
ATOM 825 N N . GLN A 1 105 ? -11.785 22.829 4.078 1.00 53.16 105 GLN A N 1
ATOM 826 C CA . GLN A 1 105 ? -13.019 23.137 3.348 1.00 53.16 105 GLN A CA 1
ATOM 827 C C . GLN A 1 105 ? -14.165 22.133 3.526 1.00 53.16 105 GLN A C 1
ATOM 829 O O . GLN A 1 105 ? -15.122 22.175 2.753 1.00 53.16 105 GLN A O 1
ATOM 834 N N . VAL A 1 106 ? -14.180 21.294 4.568 1.00 55.09 106 VAL A N 1
ATOM 835 C CA . VAL A 1 106 ? -15.413 20.554 4.939 1.00 55.09 106 VAL A CA 1
ATOM 836 C C . VAL A 1 106 ? -16.401 21.484 5.673 1.00 55.09 106 VAL A C 1
ATOM 838 O O . VAL A 1 106 ? -16.978 21.159 6.707 1.00 55.09 106 VAL A O 1
ATOM 841 N N . VAL A 1 107 ? -16.571 22.692 5.133 1.00 50.97 107 VAL A N 1
ATOM 842 C CA . VAL A 1 107 ? -17.498 23.723 5.587 1.00 50.97 107 VAL A CA 1
ATOM 843 C C . VAL A 1 107 ? -18.860 23.437 4.950 1.00 50.97 107 VAL A C 1
ATOM 845 O O . VAL A 1 107 ? -19.008 23.483 3.733 1.00 50.97 107 VAL A O 1
ATOM 848 N N . HIS A 1 108 ? -19.835 23.113 5.804 1.00 51.84 108 HIS A N 1
ATOM 849 C CA . HIS A 1 108 ? -21.284 23.246 5.599 1.00 51.84 108 HIS A CA 1
ATOM 850 C C . HIS A 1 108 ? -21.845 22.861 4.217 1.00 51.84 108 HIS A C 1
ATOM 852 O O . HIS A 1 108 ? -22.325 23.702 3.465 1.00 51.84 108 HIS A O 1
ATOM 858 N N . GLN A 1 109 ? -21.859 21.562 3.905 1.00 54.12 109 GLN A N 1
ATOM 859 C CA . GLN A 1 109 ? -22.469 21.038 2.674 1.00 54.12 109 GLN A CA 1
ATOM 860 C C . GLN A 1 109 ? -23.913 20.516 2.855 1.00 54.12 109 GLN A C 1
ATOM 862 O O . GLN A 1 109 ? -24.426 19.828 1.975 1.00 54.12 109 GLN A O 1
ATOM 867 N N . SER A 1 110 ? -24.576 20.797 3.983 1.00 58.38 110 SER A N 1
ATOM 868 C CA . SER A 1 110 ? -25.906 20.241 4.283 1.00 58.38 110 SER A CA 1
ATOM 869 C C . SER A 1 110 ? -27.069 20.890 3.522 1.00 58.38 110 SER A C 1
ATOM 871 O O . SER A 1 110 ? -28.140 20.292 3.489 1.00 58.38 110 SER A O 1
ATOM 873 N N . ASP A 1 111 ? -26.869 22.047 2.875 1.00 59.78 111 ASP A N 1
ATOM 874 C CA . ASP A 1 111 ? -27.994 22.900 2.441 1.00 59.78 111 ASP A CA 1
ATOM 875 C C . ASP A 1 111 ? -28.066 23.139 0.916 1.00 59.78 111 ASP A C 1
ATOM 877 O O . ASP A 1 111 ? -28.838 23.975 0.451 1.00 59.78 111 ASP A O 1
ATOM 881 N N . LEU A 1 112 ? -27.282 22.419 0.106 1.00 60.69 112 LEU A N 1
ATOM 882 C CA . LEU A 1 112 ? -27.230 22.647 -1.345 1.00 60.69 112 LEU A CA 1
ATOM 883 C C . LEU A 1 112 ? -28.243 21.793 -2.119 1.00 60.69 112 LEU A C 1
ATOM 885 O O . LEU A 1 112 ? -28.342 20.576 -1.943 1.00 60.69 112 LEU A O 1
ATOM 889 N N . SER A 1 113 ? -28.990 22.463 -2.998 1.00 72.12 113 SER A N 1
ATOM 890 C CA . SER A 1 113 ? -30.066 21.895 -3.805 1.00 72.12 113 SER A CA 1
ATOM 891 C C . SER A 1 113 ? -29.536 20.926 -4.873 1.00 72.12 113 SER A C 1
ATOM 893 O O . SER A 1 113 ? -28.407 21.034 -5.349 1.00 72.12 113 SER A O 1
ATOM 895 N N . ARG A 1 114 ? -30.360 19.952 -5.285 1.00 70.12 114 ARG A N 1
ATOM 896 C CA . ARG A 1 114 ? -29.973 18.888 -6.233 1.00 70.12 114 ARG A CA 1
ATOM 897 C C . ARG A 1 114 ? -29.558 19.415 -7.619 1.00 70.12 114 ARG A C 1
ATOM 899 O O . ARG A 1 114 ? -28.815 18.719 -8.303 1.00 70.12 114 ARG A O 1
ATOM 906 N N . SER A 1 115 ? -29.990 20.618 -8.013 1.00 76.44 115 SER A N 1
ATOM 907 C CA . SER A 1 115 ? -29.570 21.266 -9.268 1.00 76.44 115 SER A CA 1
ATOM 908 C C . SER A 1 115 ? -28.139 21.807 -9.227 1.00 76.44 115 SER A C 1
ATOM 910 O O . SER A 1 115 ? -27.528 21.969 -10.276 1.00 76.44 115 SER A O 1
ATOM 912 N N . ASP A 1 116 ? -27.564 22.014 -8.040 1.00 79.50 116 ASP A N 1
ATOM 913 C CA . ASP A 1 116 ? -26.187 22.502 -7.901 1.00 79.50 116 ASP A CA 1
ATOM 914 C C . ASP A 1 116 ? -25.154 21.367 -7.998 1.00 79.50 116 ASP A C 1
ATOM 916 O O . ASP A 1 116 ? -23.951 21.614 -8.077 1.00 79.50 116 ASP A O 1
ATOM 920 N N . ALA A 1 117 ? -25.604 20.107 -8.011 1.00 76.12 117 ALA A N 1
ATOM 921 C CA . ALA A 1 117 ? -24.725 18.946 -7.963 1.00 76.12 117 ALA A CA 1
ATOM 922 C C . ALA A 1 117 ? -23.789 18.855 -9.181 1.00 76.12 117 ALA A C 1
ATOM 924 O O . ALA A 1 117 ? -22.596 18.630 -8.987 1.00 76.12 117 ALA A O 1
ATOM 925 N N . GLU A 1 118 ? -24.282 19.062 -10.408 1.00 80.06 118 GLU A N 1
ATOM 926 C CA . GLU A 1 118 ? -23.454 18.972 -11.628 1.00 80.06 118 GLU A CA 1
ATOM 927 C C . GLU A 1 118 ? -22.370 20.058 -11.667 1.00 80.06 118 GLU A C 1
ATOM 929 O O . GLU A 1 118 ? -21.190 19.752 -11.827 1.00 80.06 118 GLU A O 1
ATOM 934 N N . VAL A 1 119 ? -22.735 21.312 -11.377 1.00 81.94 119 VAL A N 1
ATOM 935 C CA . VAL A 1 119 ? -21.782 22.438 -11.327 1.00 81.94 119 VAL A CA 1
ATOM 936 C C . VAL A 1 119 ? -20.720 22.231 -10.237 1.00 81.94 119 VAL A C 1
ATOM 938 O O . VAL A 1 119 ? -19.560 22.631 -10.388 1.00 81.94 119 VAL A O 1
ATOM 941 N N . ILE A 1 120 ? -21.089 21.590 -9.124 1.00 80.19 120 ILE A N 1
ATOM 942 C CA . ILE A 1 120 ? -20.157 21.250 -8.043 1.00 80.19 120 ILE A CA 1
ATOM 943 C C . ILE A 1 120 ? -19.190 20.140 -8.471 1.00 80.19 120 ILE A C 1
ATOM 945 O O . ILE A 1 120 ? -18.012 20.214 -8.112 1.00 80.19 120 ILE A O 1
ATOM 949 N N . TRP A 1 121 ? -19.644 19.131 -9.221 1.00 78.50 121 TRP A N 1
ATOM 950 C CA . TRP A 1 121 ? -18.779 18.050 -9.701 1.00 78.50 121 TRP A CA 1
ATOM 951 C C . TRP A 1 121 ? -17.691 18.563 -10.639 1.00 78.50 121 TRP A C 1
ATOM 953 O O . TRP A 1 121 ? -16.525 18.231 -10.423 1.00 78.50 121 TRP A O 1
ATOM 963 N N . ASP A 1 122 ? -18.024 19.447 -11.578 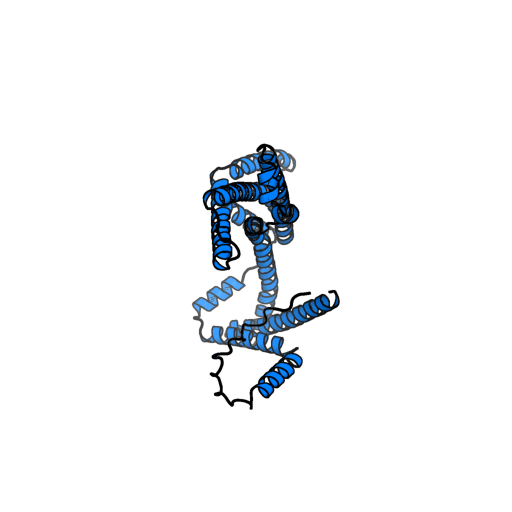1.00 83.94 122 ASP A N 1
ATOM 964 C CA . ASP A 1 122 ? -17.042 20.015 -12.508 1.00 83.94 122 ASP A CA 1
ATOM 965 C C . ASP A 1 122 ? -15.993 20.865 -11.787 1.00 83.94 122 ASP A C 1
ATOM 967 O O . ASP A 1 122 ? -14.787 20.686 -11.981 1.00 83.94 122 ASP A O 1
ATOM 971 N N . LYS A 1 123 ? -16.422 21.742 -10.867 1.00 85.50 123 LYS A N 1
ATOM 972 C CA . LYS A 1 123 ? -15.489 22.534 -10.046 1.00 85.50 123 LYS A CA 1
ATOM 973 C C . LYS A 1 123 ? -14.616 21.649 -9.161 1.00 85.50 123 LYS A C 1
ATOM 975 O O . LYS A 1 123 ? -13.426 21.926 -8.996 1.00 85.50 123 LYS A O 1
ATOM 980 N N . ARG A 1 124 ? -15.181 20.581 -8.590 1.00 80.12 124 ARG A N 1
ATOM 981 C CA . ARG A 1 124 ? -14.420 19.603 -7.803 1.00 80.12 124 ARG A CA 1
ATOM 982 C C . ARG A 1 124 ? -13.393 18.890 -8.661 1.00 80.12 124 ARG A C 1
ATOM 984 O O . ARG A 1 124 ? -12.258 18.778 -8.215 1.00 80.12 124 ARG A O 1
ATOM 991 N N . LEU A 1 125 ? -13.757 18.454 -9.864 1.00 78.94 125 LEU A N 1
ATOM 992 C CA . LEU A 1 125 ? -12.866 17.736 -10.767 1.00 78.94 125 LEU A CA 1
ATOM 993 C C . LEU A 1 125 ? -11.737 18.637 -11.286 1.00 78.94 125 LEU A C 1
ATOM 995 O O . LEU A 1 125 ? -10.585 18.216 -11.309 1.00 78.94 125 LEU A O 1
ATOM 999 N N . ALA A 1 126 ? -12.029 19.897 -11.610 1.00 84.06 126 ALA A N 1
ATOM 1000 C CA . ALA A 1 126 ? -11.021 20.871 -12.025 1.00 84.06 126 ALA A CA 1
ATOM 1001 C C . ALA A 1 126 ? -10.026 21.191 -10.896 1.00 84.06 126 ALA A C 1
ATOM 1003 O O . ALA A 1 126 ? -8.812 21.130 -11.098 1.00 84.06 126 ALA A O 1
ATOM 1004 N N . ASN A 1 127 ? -10.517 21.450 -9.679 1.00 84.81 127 ASN A N 1
ATOM 1005 C CA . ASN A 1 127 ? -9.655 21.639 -8.507 1.00 84.81 127 ASN A CA 1
ATOM 1006 C C . ASN A 1 127 ? -8.874 20.360 -8.165 1.00 84.81 127 ASN A C 1
ATOM 1008 O O . ASN A 1 127 ? -7.724 20.421 -7.727 1.00 84.81 127 ASN A O 1
ATOM 1012 N N . TRP A 1 128 ? -9.491 19.195 -8.368 1.00 77.81 128 TRP A N 1
ATOM 1013 C CA . TRP A 1 128 ? -8.882 17.884 -8.171 1.00 77.81 128 TRP A CA 1
ATOM 1014 C C . TRP A 1 128 ? -7.713 17.665 -9.133 1.00 77.81 128 TRP A C 1
ATOM 1016 O O . TRP A 1 128 ? -6.608 17.391 -8.662 1.00 77.81 128 TRP A O 1
ATOM 1026 N N . LEU A 1 129 ? -7.933 17.872 -10.435 1.00 82.12 129 LEU A N 1
ATOM 1027 C CA . LEU A 1 129 ? -6.904 17.800 -11.471 1.00 82.12 129 LEU A CA 1
ATOM 1028 C C . LEU A 1 129 ? -5.790 18.805 -11.197 1.00 82.12 129 LEU A C 1
ATOM 1030 O O . LEU A 1 129 ? -4.629 18.418 -11.165 1.00 82.12 129 LEU A O 1
ATOM 1034 N N . GLY A 1 130 ? -6.124 20.069 -10.923 1.00 84.75 130 GLY A N 1
ATOM 1035 C CA . GLY A 1 130 ? -5.127 21.111 -10.669 1.00 84.75 130 GLY A CA 1
ATOM 1036 C C . GLY A 1 130 ? -4.226 20.808 -9.468 1.00 84.75 130 GLY A C 1
ATOM 1037 O O . GLY A 1 130 ? -3.025 21.066 -9.514 1.00 84.75 130 GLY A O 1
ATOM 1038 N N . ASN A 1 131 ? -4.776 20.209 -8.407 1.00 82.69 131 ASN A N 1
ATOM 1039 C CA . ASN A 1 131 ? -3.992 19.834 -7.229 1.00 82.69 131 ASN A CA 1
ATOM 1040 C C . ASN A 1 131 ? -3.111 18.599 -7.476 1.00 82.69 131 ASN A C 1
ATOM 1042 O O . ASN A 1 131 ? -1.981 18.562 -6.993 1.00 82.69 131 ASN A O 1
ATOM 1046 N N . LEU A 1 132 ? -3.608 17.602 -8.215 1.00 80.75 132 LEU A N 1
ATOM 1047 C CA . LEU A 1 132 ? -2.842 16.397 -8.555 1.00 80.75 132 LEU A CA 1
ATOM 1048 C C . LEU A 1 132 ? -1.738 16.684 -9.570 1.00 80.75 132 LEU A C 1
ATOM 1050 O O . LEU A 1 132 ? -0.618 16.222 -9.381 1.00 80.75 132 LEU A O 1
ATOM 1054 N N . LEU A 1 133 ? -2.027 17.501 -10.586 1.00 87.12 133 LEU A N 1
ATOM 1055 C CA . LEU A 1 133 ? -1.063 18.005 -11.573 1.00 87.12 133 LEU A CA 1
ATOM 1056 C C . LEU A 1 133 ? -0.045 18.980 -10.964 1.00 87.12 133 LEU A C 1
ATOM 1058 O O . LEU A 1 133 ? 0.899 19.405 -11.627 1.00 87.12 133 LEU A O 1
ATOM 1062 N N . GLY A 1 134 ? -0.210 19.330 -9.688 1.00 88.50 134 GLY A N 1
ATOM 1063 C CA . GLY A 1 134 ? 0.764 20.110 -8.952 1.00 88.50 134 GLY A CA 1
ATOM 1064 C C . GLY A 1 134 ? 2.104 19.380 -8.864 1.00 88.50 134 GLY A C 1
ATOM 1065 O O . GLY A 1 134 ? 2.198 18.262 -8.360 1.00 88.50 134 GLY A O 1
ATOM 1066 N N . TRP A 1 135 ? 3.172 20.079 -9.244 1.00 88.12 135 TRP A N 1
ATOM 1067 C CA . TRP A 1 135 ? 4.563 19.610 -9.166 1.00 88.12 135 TRP A CA 1
ATOM 1068 C C . TRP A 1 135 ? 4.954 19.042 -7.788 1.00 88.12 135 TRP A C 1
ATOM 1070 O O . TRP A 1 135 ? 5.769 18.131 -7.676 1.00 88.12 135 TRP A O 1
ATOM 1080 N N . ARG A 1 136 ? 4.317 19.533 -6.715 1.00 86.38 136 ARG A N 1
ATOM 1081 C CA . ARG A 1 136 ? 4.505 19.033 -5.344 1.00 86.38 136 ARG A CA 1
ATOM 1082 C C . ARG A 1 136 ? 4.048 17.584 -5.163 1.00 86.38 136 ARG A C 1
ATOM 1084 O O . ARG A 1 136 ? 4.736 16.832 -4.480 1.00 86.38 136 ARG A O 1
ATOM 1091 N N . ALA A 1 137 ? 2.906 17.204 -5.738 1.00 86.19 137 ALA A N 1
ATOM 1092 C CA . ALA A 1 137 ? 2.384 15.844 -5.622 1.00 86.19 137 ALA A CA 1
ATOM 1093 C C . ALA A 1 137 ? 3.263 14.861 -6.398 1.00 86.19 137 ALA A C 1
ATOM 1095 O O . ALA A 1 137 ? 3.645 13.819 -5.864 1.00 86.19 137 ALA A O 1
ATOM 1096 N N . PHE A 1 138 ? 3.672 15.258 -7.607 1.00 91.94 138 PHE A N 1
ATOM 1097 C CA . PHE A 1 138 ? 4.639 14.515 -8.410 1.00 91.94 138 PHE A CA 1
ATOM 1098 C C . PHE A 1 138 ? 5.944 14.266 -7.643 1.00 91.94 138 PHE A C 1
ATOM 1100 O O . PHE A 1 138 ? 6.353 13.117 -7.503 1.00 91.94 138 PHE A O 1
ATOM 1107 N N . PHE A 1 139 ? 6.552 15.306 -7.060 1.00 92.00 139 PHE A N 1
ATOM 1108 C CA . PHE A 1 139 ? 7.799 15.156 -6.304 1.00 92.00 139 PHE A CA 1
ATOM 1109 C C . PHE A 1 139 ? 7.695 14.254 -5.078 1.00 92.00 139 PHE A C 1
ATOM 1111 O O . PHE A 1 139 ? 8.637 13.539 -4.753 1.00 92.00 139 PHE A O 1
ATOM 1118 N N . ARG A 1 140 ? 6.573 14.297 -4.356 1.00 86.81 140 ARG A N 1
ATOM 1119 C CA . ARG A 1 140 ? 6.381 13.429 -3.187 1.00 86.81 140 ARG A CA 1
ATOM 1120 C C . ARG A 1 140 ? 6.267 11.970 -3.598 1.00 86.81 140 ARG A C 1
ATOM 1122 O O . ARG A 1 140 ? 6.895 11.120 -2.973 1.00 86.81 140 ARG A O 1
ATOM 1129 N N . SER A 1 141 ? 5.498 11.704 -4.655 1.00 89.19 141 SER A N 1
ATOM 1130 C CA . SER A 1 141 ? 5.380 10.362 -5.222 1.00 89.19 141 SER A CA 1
ATOM 1131 C C . SER A 1 141 ? 6.737 9.872 -5.717 1.00 89.19 141 SER A C 1
ATOM 1133 O O . SER A 1 141 ? 7.167 8.792 -5.328 1.00 89.19 141 SER A O 1
ATOM 1135 N N . SER A 1 142 ? 7.459 10.693 -6.488 1.00 93.50 142 SER A N 1
ATOM 1136 C CA . SER A 1 142 ? 8.763 10.315 -7.030 1.00 93.50 142 SER A CA 1
ATOM 1137 C C . SER A 1 142 ? 9.800 10.069 -5.937 1.00 93.50 142 SER A C 1
ATOM 1139 O O . SER A 1 142 ? 10.535 9.088 -6.016 1.00 93.50 142 SER A O 1
ATOM 1141 N N . LEU A 1 143 ? 9.830 10.888 -4.881 1.00 92.69 143 LEU A N 1
ATOM 1142 C CA . LEU A 1 143 ? 10.709 10.682 -3.730 1.00 92.69 143 LEU A CA 1
ATOM 1143 C C . LEU A 1 143 ? 10.425 9.341 -3.046 1.00 92.69 143 LEU A C 1
ATOM 1145 O O . LEU A 1 143 ? 11.356 8.589 -2.765 1.00 92.69 143 LEU A O 1
ATOM 1149 N N . PHE A 1 144 ? 9.151 9.024 -2.808 1.00 88.69 144 PHE A N 1
ATOM 1150 C CA . PHE A 1 144 ? 8.756 7.783 -2.146 1.00 88.69 144 PHE A CA 1
ATOM 1151 C C . PHE A 1 144 ? 9.137 6.548 -2.975 1.00 88.69 144 PHE A C 1
ATOM 1153 O O . PHE A 1 144 ? 9.802 5.647 -2.459 1.00 88.69 144 PHE A O 1
ATOM 1160 N N . THR A 1 145 ? 8.819 6.549 -4.273 1.00 92.00 145 THR A N 1
ATOM 1161 C CA . THR A 1 145 ? 9.213 5.488 -5.212 1.00 92.00 145 THR A CA 1
ATOM 1162 C C . THR A 1 145 ? 10.733 5.340 -5.286 1.00 92.00 145 THR A C 1
ATOM 1164 O O . THR A 1 145 ? 11.246 4.225 -5.279 1.00 92.00 145 THR A O 1
ATOM 1167 N N . THR A 1 146 ? 11.476 6.453 -5.292 1.00 94.00 146 THR A N 1
ATOM 1168 C CA . THR A 1 146 ? 12.949 6.442 -5.331 1.00 94.00 146 THR A CA 1
ATOM 1169 C C . THR A 1 146 ? 13.545 5.813 -4.075 1.00 94.00 146 THR A C 1
ATOM 1171 O O . THR A 1 146 ? 14.454 4.996 -4.181 1.00 94.00 146 THR A O 1
ATOM 1174 N N . ILE A 1 147 ? 13.029 6.153 -2.889 1.00 93.12 147 ILE A N 1
ATOM 1175 C CA . ILE A 1 147 ? 13.499 5.581 -1.619 1.00 93.12 147 ILE A CA 1
ATOM 1176 C C . ILE A 1 147 ? 13.243 4.072 -1.586 1.00 93.12 147 ILE A C 1
ATOM 1178 O O . ILE A 1 147 ? 14.150 3.309 -1.257 1.00 93.12 147 ILE A O 1
ATOM 1182 N N . ILE A 1 148 ? 12.038 3.628 -1.957 1.00 91.06 148 ILE A N 1
ATOM 1183 C CA . ILE A 1 148 ? 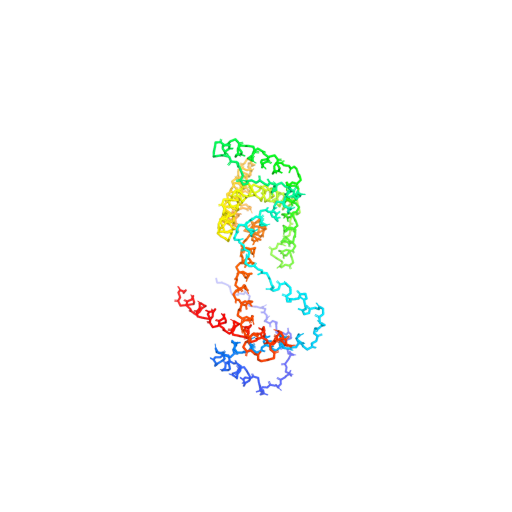11.699 2.198 -1.972 1.00 91.06 148 ILE A CA 1
ATOM 1184 C C . ILE A 1 148 ? 12.548 1.449 -2.996 1.00 91.06 148 ILE A C 1
ATOM 1186 O O . ILE A 1 148 ? 13.083 0.389 -2.678 1.00 91.06 148 ILE A O 1
ATOM 1190 N N . LEU A 1 149 ? 12.729 2.009 -4.195 1.00 91.75 149 LEU A N 1
ATOM 1191 C CA . LEU A 1 149 ? 13.600 1.423 -5.208 1.00 91.75 149 LEU A CA 1
ATOM 1192 C C . LEU A 1 149 ? 15.045 1.313 -4.706 1.00 91.75 149 LEU A C 1
ATOM 1194 O O . LEU A 1 149 ? 15.663 0.268 -4.880 1.00 91.75 149 LEU A O 1
ATOM 1198 N N . ALA A 1 150 ? 15.575 2.349 -4.053 1.00 92.25 150 ALA A N 1
ATOM 1199 C CA . ALA A 1 150 ? 16.933 2.337 -3.516 1.00 92.25 150 ALA A CA 1
ATOM 1200 C C . ALA A 1 150 ? 17.120 1.261 -2.434 1.00 92.25 150 ALA A C 1
ATOM 1202 O O . ALA A 1 150 ? 18.099 0.518 -2.482 1.00 92.25 150 ALA A O 1
ATOM 1203 N N . ILE A 1 151 ? 16.167 1.134 -1.500 1.00 91.31 151 ILE A N 1
ATOM 1204 C CA . ILE A 1 151 ? 16.163 0.062 -0.489 1.00 91.31 151 ILE A CA 1
ATOM 1205 C C . ILE A 1 151 ? 16.129 -1.303 -1.176 1.00 91.31 151 ILE A C 1
ATOM 1207 O O . ILE A 1 151 ? 16.893 -2.196 -0.826 1.00 91.31 151 ILE A O 1
ATOM 1211 N N . TYR A 1 152 ? 15.271 -1.461 -2.180 1.00 89.81 152 TYR A N 1
ATOM 1212 C CA . TYR A 1 152 ? 15.109 -2.725 -2.879 1.00 89.81 152 TYR A CA 1
ATOM 1213 C C . TYR A 1 152 ? 16.373 -3.143 -3.645 1.00 89.81 152 TYR A C 1
ATOM 1215 O O . TYR A 1 152 ? 16.840 -4.269 -3.496 1.00 89.81 152 TYR A O 1
ATOM 1223 N N . VAL A 1 153 ? 16.978 -2.225 -4.405 1.00 89.12 153 VAL A N 1
ATOM 1224 C CA . VAL A 1 153 ? 18.254 -2.460 -5.104 1.00 89.12 153 VAL A CA 1
ATOM 1225 C C . VAL A 1 153 ? 19.369 -2.783 -4.106 1.00 89.12 153 VAL A C 1
ATOM 1227 O O . VAL A 1 153 ? 20.168 -3.687 -4.350 1.00 89.12 153 VAL A O 1
ATOM 1230 N N . PHE A 1 154 ? 19.402 -2.094 -2.962 1.00 90.69 154 PHE A N 1
ATOM 1231 C CA . PHE A 1 154 ? 20.351 -2.385 -1.889 1.00 90.69 154 PHE A CA 1
ATOM 1232 C C . PHE A 1 154 ? 20.176 -3.802 -1.323 1.00 90.69 154 PHE A C 1
ATOM 1234 O O . PHE A 1 154 ? 21.168 -4.507 -1.144 1.00 90.69 154 PHE A O 1
ATOM 1241 N N . GLU A 1 155 ? 18.943 -4.252 -1.082 1.00 87.69 155 GLU A N 1
ATOM 1242 C CA . GLU A 1 155 ? 18.677 -5.613 -0.600 1.00 87.69 155 GLU A CA 1
ATOM 1243 C C . GLU A 1 155 ? 19.055 -6.670 -1.647 1.00 87.69 155 GLU A C 1
ATOM 1245 O O . GLU A 1 155 ? 19.728 -7.647 -1.318 1.00 87.69 155 GLU A O 1
ATOM 1250 N N . LEU A 1 156 ? 18.728 -6.461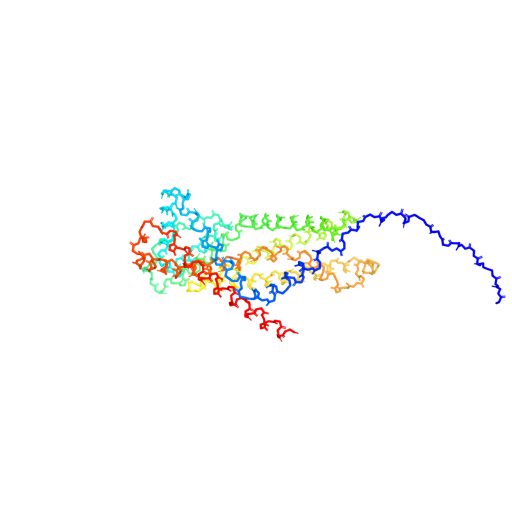 -2.928 1.00 86.38 156 LEU A N 1
ATOM 1251 C CA . LEU A 1 156 ? 19.161 -7.370 -3.997 1.00 86.38 156 LEU A CA 1
ATOM 1252 C C . LEU A 1 156 ? 20.685 -7.497 -4.066 1.00 86.38 156 LEU A C 1
ATOM 1254 O O . LEU A 1 156 ? 21.214 -8.599 -4.239 1.00 86.38 156 LEU A O 1
ATOM 1258 N N . TYR A 1 157 ? 21.385 -6.373 -3.916 1.00 87.69 157 TYR A N 1
ATOM 1259 C CA . TYR A 1 157 ? 22.840 -6.345 -3.861 1.00 87.69 157 TYR A CA 1
ATOM 1260 C C . TYR A 1 157 ? 23.364 -7.106 -2.636 1.00 87.69 157 TYR A C 1
ATOM 1262 O O . TYR A 1 157 ? 24.238 -7.964 -2.758 1.00 87.69 157 TYR A O 1
ATOM 1270 N N . ARG A 1 158 ? 22.781 -6.856 -1.457 1.00 88.31 158 ARG A N 1
ATOM 1271 C CA . ARG A 1 158 ? 23.147 -7.508 -0.193 1.00 88.31 158 ARG A CA 1
ATOM 1272 C C . ARG A 1 158 ? 22.985 -9.028 -0.242 1.00 88.31 158 ARG A C 1
ATOM 1274 O O . ARG A 1 158 ? 23.847 -9.739 0.270 1.00 88.31 158 ARG A O 1
ATOM 1281 N N . TYR A 1 159 ? 21.910 -9.527 -0.850 1.00 87.94 159 TYR A N 1
ATOM 1282 C CA . TYR A 1 159 ? 21.657 -10.965 -1.001 1.00 87.94 159 TYR A CA 1
ATOM 1283 C C . TYR A 1 159 ? 22.410 -11.600 -2.180 1.00 87.94 159 TYR A C 1
ATOM 1285 O O . TYR A 1 159 ? 22.294 -12.803 -2.406 1.00 87.94 159 TYR A O 1
ATOM 1293 N N . GLY A 1 160 ? 23.201 -10.820 -2.927 1.00 85.25 160 GLY A N 1
ATOM 1294 C CA . GLY A 1 160 ? 23.961 -11.301 -4.078 1.00 85.25 160 GLY A CA 1
ATOM 1295 C C . GLY A 1 160 ? 23.095 -11.693 -5.279 1.00 85.25 160 GLY A C 1
ATOM 1296 O O . GLY A 1 160 ? 23.610 -12.344 -6.186 1.00 85.25 160 GLY A O 1
ATOM 1297 N N . LEU A 1 161 ? 21.816 -11.297 -5.282 1.00 81.25 161 LEU A N 1
ATOM 1298 C CA . LEU A 1 161 ? 20.870 -11.491 -6.388 1.00 81.25 161 LEU A CA 1
ATOM 1299 C C . LEU A 1 161 ? 21.112 -10.489 -7.521 1.00 81.25 161 LEU A C 1
ATOM 1301 O O . LEU A 1 161 ? 20.771 -10.759 -8.667 1.00 81.25 161 LEU A O 1
ATOM 1305 N N . TYR A 1 162 ? 21.725 -9.349 -7.201 1.00 81.56 162 TYR A N 1
ATOM 1306 C CA . TYR A 1 162 ? 22.136 -8.338 -8.165 1.00 81.56 162 TYR A CA 1
ATOM 1307 C C . TYR A 1 162 ? 23.636 -8.065 -8.025 1.00 81.56 162 TYR A C 1
ATOM 1309 O O . TYR A 1 162 ? 24.101 -7.596 -6.984 1.00 81.56 162 TYR A O 1
ATOM 1317 N N . ARG A 1 163 ? 24.406 -8.373 -9.074 1.00 82.44 163 ARG A N 1
ATOM 1318 C CA . ARG A 1 163 ? 25.834 -8.045 -9.175 1.00 82.44 163 ARG A CA 1
ATOM 1319 C C . ARG A 1 163 ? 26.027 -7.141 -10.388 1.00 82.44 163 ARG A C 1
ATOM 1321 O O . ARG A 1 163 ? 25.907 -7.645 -11.499 1.00 82.44 163 ARG A O 1
ATOM 1328 N N . PRO A 1 164 ? 26.323 -5.845 -10.205 1.00 78.06 164 PRO A N 1
ATOM 1329 C CA . PRO A 1 164 ? 26.568 -4.960 -11.334 1.00 78.06 164 PRO A CA 1
ATOM 1330 C C . PRO A 1 164 ? 27.856 -5.405 -12.036 1.00 78.06 164 PRO A C 1
ATOM 1332 O O . PRO A 1 164 ? 28.953 -5.198 -11.520 1.00 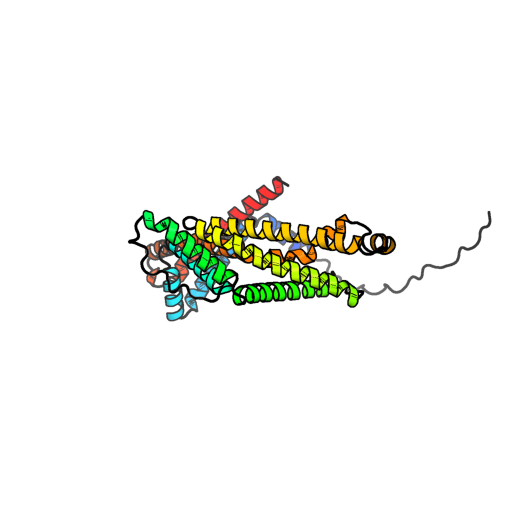78.06 164 PRO A O 1
ATOM 1335 N N . THR A 1 165 ? 27.726 -6.076 -13.179 1.00 78.12 165 THR A N 1
ATOM 1336 C CA . THR A 1 165 ? 28.862 -6.514 -14.004 1.00 78.12 165 THR A CA 1
ATOM 1337 C C . THR A 1 165 ? 29.375 -5.397 -14.907 1.00 78.12 165 THR A C 1
ATOM 1339 O O . THR A 1 165 ? 30.573 -5.347 -15.170 1.00 78.12 165 THR A O 1
ATOM 1342 N N . ASP A 1 166 ? 28.502 -4.472 -15.319 1.00 75.88 166 ASP A N 1
ATOM 1343 C CA . ASP A 1 166 ? 28.855 -3.291 -16.110 1.00 75.88 166 ASP A CA 1
ATOM 1344 C C . ASP A 1 166 ? 28.052 -2.063 -15.642 1.00 75.88 166 ASP A C 1
ATOM 1346 O O . ASP A 1 166 ? 26.830 -1.996 -15.781 1.00 75.88 166 ASP A O 1
ATOM 1350 N N . LEU A 1 167 ? 28.743 -1.073 -15.067 1.00 74.62 167 LEU A N 1
ATOM 1351 C CA . LEU A 1 167 ? 28.134 0.162 -14.555 1.00 74.62 167 LEU A CA 1
ATOM 1352 C C . LEU A 1 167 ? 27.478 1.003 -15.664 1.00 74.62 167 LEU A C 1
ATOM 1354 O O . LEU A 1 167 ? 26.515 1.724 -15.393 1.00 74.62 167 LEU A O 1
ATOM 1358 N N . GLY A 1 168 ? 27.985 0.937 -16.899 1.00 77.94 168 GLY A N 1
ATOM 1359 C CA . GLY A 1 168 ? 27.493 1.764 -18.001 1.00 77.94 168 GLY A CA 1
ATOM 1360 C C . GLY A 1 168 ? 26.133 1.297 -18.509 1.00 77.94 168 GLY A C 1
ATOM 1361 O O . GLY A 1 168 ? 25.202 2.090 -18.625 1.00 77.94 168 GLY A O 1
ATOM 1362 N N . GLN A 1 169 ? 25.998 -0.000 -18.769 1.00 68.50 169 GLN A N 1
ATOM 1363 C CA . GLN A 1 169 ? 24.799 -0.546 -19.396 1.00 68.50 169 GLN A CA 1
ATOM 1364 C C . GLN A 1 169 ? 23.652 -0.760 -18.397 1.00 68.50 169 GLN A C 1
ATOM 1366 O O . GLN A 1 169 ? 22.523 -0.342 -18.665 1.00 68.50 169 GLN A O 1
ATOM 1371 N N . GLU A 1 170 ? 23.940 -1.306 -17.212 1.00 77.62 170 GLU A N 1
ATOM 1372 C CA . GLU A 1 170 ? 22.936 -1.552 -16.163 1.00 77.62 170 GLU A CA 1
ATOM 1373 C C . GLU A 1 170 ? 22.303 -0.250 -15.647 1.00 77.62 170 GLU A C 1
ATOM 1375 O O . GLU A 1 170 ? 21.109 -0.195 -15.342 1.00 77.62 170 GLU A O 1
ATOM 1380 N N . SER A 1 171 ? 23.075 0.844 -15.606 1.00 83.19 171 SER A N 1
ATOM 1381 C CA . SER A 1 171 ? 22.559 2.141 -15.150 1.00 83.19 171 SER A CA 1
ATOM 1382 C C . SER A 1 171 ? 21.466 2.699 -16.066 1.00 83.19 171 SER A C 1
ATOM 1384 O O . SER A 1 171 ? 20.525 3.319 -15.570 1.00 83.19 171 SER A O 1
ATOM 1386 N N . SER A 1 172 ? 21.524 2.431 -17.376 1.00 81.19 172 SER A N 1
ATOM 1387 C CA . SER A 1 172 ? 20.495 2.867 -18.329 1.00 81.19 172 SER A CA 1
ATOM 1388 C C . SER A 1 172 ? 19.165 2.127 -18.133 1.00 81.19 172 SER A C 1
ATOM 1390 O O . SER A 1 172 ? 18.105 2.755 -18.104 1.00 81.19 172 SER A O 1
ATOM 1392 N N . VAL A 1 173 ? 19.215 0.809 -17.901 1.00 81.12 173 VAL A N 1
ATOM 1393 C CA . VAL A 1 173 ? 18.034 -0.029 -17.635 1.00 81.12 173 VAL A CA 1
ATOM 1394 C C . VAL A 1 173 ? 17.405 0.341 -16.295 1.00 81.12 173 VAL A C 1
ATOM 1396 O O . VAL A 1 173 ? 16.181 0.474 -16.202 1.00 81.12 173 VAL A O 1
ATOM 1399 N N . LEU A 1 174 ? 18.231 0.571 -15.270 1.00 85.31 174 LEU A N 1
ATOM 1400 C CA . LEU A 1 174 ? 17.778 1.059 -13.970 1.00 85.31 174 LEU A CA 1
ATOM 1401 C C . LEU A 1 174 ? 17.135 2.444 -14.076 1.00 85.31 174 LEU A C 1
ATOM 1403 O O . LEU A 1 174 ? 16.073 2.654 -13.495 1.00 85.31 174 LEU A O 1
ATOM 1407 N N . LEU A 1 175 ? 17.730 3.368 -14.837 1.00 89.75 175 LEU A N 1
ATOM 1408 C CA . LEU A 1 175 ? 17.188 4.713 -15.033 1.00 89.75 175 LEU A CA 1
ATOM 1409 C C . LEU A 1 175 ? 15.830 4.671 -15.740 1.00 89.75 175 LEU A C 1
ATOM 1411 O O . LEU A 1 175 ? 14.881 5.293 -15.265 1.00 89.75 175 LEU A O 1
ATOM 1415 N N . ILE A 1 176 ? 15.710 3.913 -16.835 1.00 88.50 176 ILE A N 1
ATOM 1416 C CA . ILE A 1 176 ? 14.436 3.738 -17.547 1.00 88.50 176 ILE A CA 1
ATOM 1417 C C . ILE A 1 176 ? 13.397 3.120 -16.609 1.00 88.50 176 ILE A C 1
ATOM 1419 O O . ILE A 1 176 ? 12.287 3.633 -16.493 1.00 88.50 176 ILE A O 1
ATOM 1423 N N . SER A 1 177 ? 13.760 2.060 -15.886 1.00 88.88 177 SER A N 1
ATOM 1424 C CA . SER A 1 177 ? 12.847 1.393 -14.951 1.00 88.88 177 SER A CA 1
ATOM 1425 C C . SER A 1 177 ? 12.406 2.322 -13.819 1.00 88.88 177 SER A C 1
ATOM 1427 O O . SER A 1 177 ? 11.231 2.342 -13.463 1.00 88.88 177 SER A O 1
ATOM 1429 N N . TRP A 1 178 ? 13.313 3.151 -13.300 1.00 93.12 178 TRP A N 1
ATOM 1430 C CA . TRP A 1 178 ? 12.995 4.177 -12.312 1.00 93.12 178 TRP A CA 1
ATOM 1431 C C . TRP A 1 178 ? 12.011 5.217 -12.859 1.00 93.12 178 TRP A C 1
ATOM 1433 O O . TRP A 1 178 ? 11.002 5.484 -12.206 1.00 93.12 178 TRP A O 1
ATOM 1443 N N . VAL A 1 179 ? 12.248 5.758 -14.061 1.00 94.12 179 VAL A N 1
ATOM 1444 C CA . VAL A 1 179 ? 11.342 6.732 -14.698 1.00 94.12 179 VAL A CA 1
ATOM 1445 C C . VAL A 1 179 ? 9.946 6.139 -14.879 1.00 94.12 179 VAL A C 1
ATOM 1447 O O . VAL A 1 179 ? 8.959 6.785 -14.523 1.00 94.12 179 VAL A O 1
ATOM 1450 N N . PHE A 1 180 ? 9.854 4.906 -15.383 1.00 92.69 180 PHE A N 1
ATOM 1451 C CA . PHE A 1 180 ? 8.571 4.227 -15.558 1.00 92.69 180 PHE A CA 1
ATOM 1452 C C . PHE A 1 180 ? 7.868 3.988 -14.222 1.00 92.69 180 PHE A C 1
ATOM 1454 O O . PHE A 1 180 ? 6.698 4.335 -14.116 1.00 92.69 180 PHE A O 1
ATOM 1461 N N . ASN A 1 181 ? 8.568 3.497 -13.195 1.00 93.25 181 ASN A N 1
ATOM 1462 C CA . ASN A 1 181 ? 7.979 3.280 -11.870 1.00 93.25 181 ASN A CA 1
ATOM 1463 C C . ASN A 1 181 ? 7.439 4.587 -11.268 1.00 93.25 181 ASN A C 1
ATOM 1465 O O . ASN A 1 181 ? 6.305 4.632 -10.796 1.00 93.25 181 ASN A O 1
ATOM 1469 N N . VAL A 1 182 ? 8.212 5.679 -11.337 1.00 95.31 182 VAL A N 1
ATOM 1470 C CA . VAL A 1 182 ? 7.766 7.002 -10.869 1.00 95.31 182 VAL A CA 1
ATOM 1471 C C . VAL A 1 182 ? 6.516 7.455 -11.624 1.00 95.31 182 VAL A C 1
ATOM 1473 O O . VAL A 1 182 ? 5.569 7.957 -11.014 1.00 95.31 182 VAL A O 1
ATOM 1476 N N . PHE A 1 183 ? 6.498 7.272 -12.945 1.00 95.25 183 PHE A N 1
ATOM 1477 C CA . PHE A 1 183 ? 5.370 7.663 -13.780 1.00 95.25 183 PHE A CA 1
ATOM 1478 C C . PHE A 1 183 ? 4.116 6.830 -13.489 1.00 95.25 183 PHE A C 1
ATOM 1480 O O . PHE A 1 183 ? 3.036 7.396 -13.323 1.00 95.25 183 PHE A O 1
ATOM 1487 N N . THR A 1 184 ? 4.240 5.505 -13.381 1.00 95.19 184 THR A N 1
ATOM 1488 C CA . THR A 1 184 ? 3.110 4.607 -13.104 1.00 95.19 184 THR A CA 1
ATOM 1489 C C . THR A 1 184 ? 2.548 4.803 -11.710 1.00 95.19 184 THR A C 1
ATOM 1491 O O . THR A 1 184 ? 1.328 4.823 -11.551 1.00 95.19 184 THR A O 1
ATOM 1494 N N . ASP A 1 185 ? 3.409 5.009 -10.713 1.00 93.75 185 ASP A N 1
ATOM 1495 C CA . ASP A 1 185 ? 2.980 5.286 -9.344 1.00 93.75 185 ASP A CA 1
ATOM 1496 C C . ASP A 1 185 ? 2.208 6.604 -9.294 1.00 93.75 185 ASP A C 1
ATOM 1498 O O . ASP A 1 185 ? 1.110 6.659 -8.741 1.00 93.75 185 ASP A O 1
ATOM 1502 N N . TYR A 1 186 ? 2.718 7.648 -9.951 1.00 94.81 186 TYR A N 1
ATOM 1503 C CA . TYR A 1 186 ? 2.023 8.927 -10.045 1.00 94.81 186 TYR A CA 1
ATOM 1504 C C . TYR A 1 186 ? 0.681 8.805 -10.783 1.00 94.81 186 TYR A C 1
ATOM 1506 O O . TYR A 1 186 ? -0.334 9.316 -10.305 1.00 94.81 186 TYR A O 1
ATOM 1514 N N . LEU A 1 187 ? 0.639 8.077 -11.905 1.00 95.00 187 LEU A N 1
ATOM 1515 C CA . LEU A 1 187 ? -0.588 7.841 -12.667 1.00 95.00 187 LEU A CA 1
ATOM 1516 C C . LEU A 1 187 ? -1.627 7.059 -11.848 1.00 95.00 187 LEU A C 1
ATOM 1518 O O . LEU A 1 187 ? -2.821 7.356 -11.911 1.00 95.00 187 LEU A O 1
ATOM 1522 N N . SER A 1 188 ? -1.181 6.110 -11.020 1.00 95.50 188 SER A N 1
ATOM 1523 C CA . SER A 1 188 ? -2.061 5.320 -10.155 1.00 95.50 188 SER A CA 1
ATOM 1524 C C . SER A 1 188 ? -2.855 6.184 -9.166 1.00 95.50 188 SER A C 1
ATOM 1526 O O . SER A 1 188 ? -4.013 5.874 -8.872 1.00 95.50 188 SER A O 1
ATOM 1528 N N . LEU A 1 189 ? -2.301 7.323 -8.718 1.00 93.00 189 LEU A N 1
ATOM 1529 C CA . LEU A 1 189 ? -2.976 8.248 -7.798 1.00 93.00 189 LEU A CA 1
ATOM 1530 C C . LEU A 1 189 ? -4.273 8.813 -8.393 1.00 93.00 189 LEU A C 1
ATOM 1532 O O . LEU A 1 189 ? -5.242 9.033 -7.659 1.00 93.00 189 LEU A O 1
ATOM 1536 N N . PHE A 1 190 ? -4.319 9.001 -9.716 1.00 93.38 190 PHE A N 1
ATOM 1537 C CA . PHE A 1 190 ? -5.509 9.491 -10.413 1.00 93.38 190 PHE A CA 1
ATOM 1538 C C . PHE A 1 190 ? -6.649 8.473 -10.414 1.00 93.38 190 PHE A C 1
ATOM 1540 O O . PHE A 1 190 ? -7.803 8.884 -10.451 1.00 93.38 190 PHE A O 1
ATOM 1547 N N . ALA A 1 191 ? -6.358 7.172 -10.329 1.00 93.81 191 ALA A N 1
ATOM 1548 C CA . ALA A 1 191 ? -7.382 6.129 -10.244 1.00 93.81 191 ALA A CA 1
ATOM 1549 C C . ALA A 1 191 ? -7.736 5.764 -8.796 1.00 93.81 191 ALA A C 1
ATOM 1551 O O . ALA A 1 191 ? -8.909 5.561 -8.474 1.00 93.81 191 ALA A O 1
ATOM 1552 N N . ILE A 1 192 ? -6.744 5.747 -7.899 1.00 93.56 192 ILE A N 1
ATOM 1553 C CA . ILE A 1 192 ? -6.947 5.451 -6.475 1.00 93.56 192 ILE A CA 1
ATOM 1554 C C . ILE A 1 192 ? -7.874 6.488 -5.838 1.00 93.56 192 ILE A C 1
ATOM 1556 O O . ILE A 1 192 ? -8.811 6.129 -5.128 1.00 93.56 192 ILE A O 1
ATOM 1560 N N . ARG A 1 193 ? -7.658 7.782 -6.095 1.00 90.06 193 ARG A N 1
ATOM 1561 C CA . ARG A 1 193 ? -8.402 8.845 -5.406 1.00 90.06 193 ARG A CA 1
ATOM 1562 C C . ARG A 1 193 ? -9.915 8.817 -5.694 1.00 90.06 193 ARG A C 1
ATOM 1564 O O . ARG A 1 193 ? -10.679 8.814 -4.725 1.00 90.06 193 ARG A O 1
ATOM 1571 N N . PRO A 1 194 ? -10.393 8.726 -6.953 1.00 90.31 194 PRO A N 1
ATOM 1572 C CA . PRO A 1 194 ? -11.809 8.516 -7.244 1.00 90.31 194 PRO A CA 1
ATOM 1573 C C . PRO A 1 194 ? -12.370 7.269 -6.559 1.00 90.31 194 PRO A C 1
ATOM 1575 O O . PRO A 1 194 ? -13.427 7.360 -5.934 1.00 90.31 194 PRO A O 1
ATOM 1578 N N . ALA A 1 195 ? -11.642 6.146 -6.579 1.00 90.88 195 ALA A N 1
ATOM 1579 C CA . ALA A 1 195 ? -12.073 4.913 -5.919 1.00 90.88 195 ALA A CA 1
ATOM 1580 C C . ALA A 1 195 ? -12.275 5.103 -4.401 1.00 90.88 195 ALA A C 1
ATOM 1582 O O . ALA A 1 195 ? -13.282 4.654 -3.848 1.00 90.88 195 ALA A O 1
ATOM 1583 N N . LEU A 1 196 ? -11.379 5.839 -3.732 1.00 88.19 196 LEU A N 1
ATOM 1584 C CA . LEU A 1 196 ? -11.518 6.172 -2.310 1.00 88.19 196 LEU A CA 1
ATOM 1585 C C . LEU A 1 196 ? -12.715 7.095 -2.043 1.00 88.19 196 LEU A C 1
ATOM 1587 O O . LEU A 1 196 ? -13.480 6.849 -1.111 1.00 88.19 196 LEU A O 1
ATOM 1591 N N . THR A 1 197 ? -12.924 8.120 -2.875 1.00 87.69 197 THR A N 1
ATOM 1592 C CA . THR A 1 197 ? -14.038 9.074 -2.695 1.00 87.69 197 THR A CA 1
ATOM 1593 C C . THR A 1 197 ? -15.414 8.455 -2.954 1.00 87.69 197 THR A C 1
ATOM 1595 O O . THR A 1 197 ? -16.355 8.704 -2.200 1.00 87.69 197 THR A O 1
ATOM 1598 N N . GLN A 1 198 ? -15.543 7.599 -3.973 1.00 89.06 198 GLN A N 1
ATOM 1599 C CA . GLN A 1 198 ? -16.798 6.910 -4.293 1.00 89.06 198 GLN A CA 1
ATOM 1600 C C . GLN A 1 198 ? -17.197 5.908 -3.206 1.00 89.06 198 GLN A C 1
ATOM 1602 O O . GLN A 1 198 ? -18.376 5.618 -3.001 1.00 89.06 198 GLN A O 1
ATOM 1607 N N . SER A 1 199 ? -16.219 5.404 -2.458 1.00 87.44 199 SER A N 1
ATOM 1608 C CA . SER A 1 199 ? -16.420 4.373 -1.453 1.00 87.44 199 SER A CA 1
ATOM 1609 C C . SER A 1 199 ? -17.068 4.856 -0.147 1.00 87.44 199 SER A C 1
ATOM 1611 O O . SER A 1 199 ? -17.133 4.066 0.795 1.00 87.44 199 SER A O 1
ATOM 1613 N N . GLY A 1 200 ? -17.572 6.091 -0.047 1.00 82.25 200 GLY A N 1
ATOM 1614 C CA . GLY A 1 200 ? -17.967 6.747 1.214 1.00 82.25 200 GLY A CA 1
ATOM 1615 C C . GLY A 1 200 ? -18.705 5.888 2.262 1.00 82.25 200 GLY A C 1
ATOM 1616 O O . GLY A 1 200 ? -18.450 6.030 3.453 1.00 82.25 200 GLY A O 1
ATOM 1617 N N . LYS A 1 201 ? -19.558 4.936 1.853 1.00 87.12 201 LYS A N 1
ATOM 1618 C CA . LYS A 1 201 ? -20.286 4.032 2.774 1.00 87.12 201 LYS A CA 1
ATOM 1619 C C . LYS A 1 201 ? -19.509 2.780 3.216 1.00 87.12 201 LYS A C 1
ATOM 1621 O O . LYS A 1 201 ? -19.860 2.153 4.213 1.00 87.12 201 LYS A O 1
ATOM 1626 N N . LYS A 1 202 ? -18.486 2.367 2.467 1.00 92.62 202 LYS A N 1
ATOM 1627 C CA . LYS A 1 202 ? -17.743 1.105 2.636 1.00 92.62 202 LYS A CA 1
ATOM 1628 C C . LYS A 1 202 ? -16.222 1.315 2.502 1.00 92.62 202 LYS A C 1
ATOM 1630 O O . LYS A 1 202 ? -15.627 0.700 1.627 1.00 92.62 202 LYS A O 1
ATOM 1635 N N . PRO A 1 203 ? -15.567 2.117 3.364 1.00 88.38 203 PRO A N 1
ATOM 1636 C CA . PRO A 1 203 ? -14.170 2.553 3.189 1.00 88.38 203 PRO A CA 1
ATOM 1637 C C . PRO A 1 203 ? -13.164 1.417 2.930 1.00 88.38 203 PRO A C 1
ATOM 1639 O O . PRO A 1 203 ? -12.263 1.563 2.113 1.00 88.38 203 PRO A O 1
ATOM 1642 N N . VAL A 1 204 ? -13.355 0.258 3.570 1.00 91.75 204 VAL A N 1
ATOM 1643 C CA . VAL A 1 204 ? -12.521 -0.938 3.351 1.00 91.75 204 VAL A CA 1
ATOM 1644 C C . VAL A 1 204 ? -12.596 -1.420 1.898 1.00 91.75 204 VAL A C 1
ATOM 1646 O O . VAL A 1 204 ? -11.567 -1.702 1.297 1.00 91.75 204 VAL A O 1
ATOM 1649 N N . ALA A 1 205 ? -13.795 -1.471 1.311 1.00 92.50 205 ALA A N 1
ATOM 1650 C CA . ALA A 1 205 ? -13.963 -1.871 -0.084 1.00 92.50 205 ALA A CA 1
ATOM 1651 C C . ALA A 1 205 ? -13.300 -0.865 -1.036 1.00 92.50 205 ALA A C 1
ATOM 1653 O O . ALA A 1 205 ? -12.669 -1.275 -2.002 1.00 92.50 205 ALA A O 1
ATOM 1654 N N . GLY A 1 206 ? -13.385 0.434 -0.742 1.00 92.88 206 GLY A N 1
ATOM 1655 C CA . GLY A 1 206 ? -12.711 1.483 -1.511 1.00 92.88 206 GLY A CA 1
ATOM 1656 C C . GLY A 1 206 ? -11.202 1.351 -1.537 1.00 92.88 206 GLY A C 1
ATOM 1657 O O . GLY A 1 206 ? -10.601 1.548 -2.585 1.00 92.88 206 GLY A O 1
ATOM 1658 N N . LEU A 1 207 ? -10.591 0.976 -0.411 1.00 92.38 207 LEU A N 1
ATOM 1659 C CA . LEU A 1 207 ? -9.151 0.726 -0.342 1.00 92.38 207 LEU A CA 1
ATOM 1660 C C . LEU A 1 207 ? -8.742 -0.469 -1.206 1.00 92.38 207 LEU A C 1
ATOM 1662 O O . LEU A 1 207 ? -7.760 -0.373 -1.936 1.00 92.38 207 LEU A O 1
ATOM 1666 N N . PHE A 1 208 ? -9.517 -1.560 -1.186 1.00 94.06 208 PHE A N 1
ATOM 1667 C CA . PHE A 1 208 ? -9.270 -2.705 -2.067 1.00 94.06 208 PHE A CA 1
ATOM 1668 C C . PHE A 1 208 ? -9.465 -2.357 -3.544 1.00 94.06 208 PHE A C 1
ATOM 1670 O O . PHE A 1 208 ? -8.642 -2.747 -4.368 1.00 94.06 208 PHE A O 1
ATOM 1677 N N . TRP A 1 209 ? -10.503 -1.589 -3.887 1.00 95.00 209 TRP A N 1
ATOM 1678 C CA . TRP A 1 209 ? -10.711 -1.128 -5.260 1.00 95.00 209 TRP A CA 1
ATOM 1679 C C . TRP A 1 209 ? -9.610 -0.177 -5.724 1.00 95.00 209 TRP A C 1
ATOM 1681 O O . TRP A 1 209 ? -9.116 -0.325 -6.836 1.00 95.00 209 TRP A O 1
ATOM 1691 N N . GLY A 1 210 ? -9.187 0.759 -4.873 1.00 94.44 210 GLY A N 1
ATOM 1692 C CA . GLY A 1 210 ? -8.055 1.638 -5.149 1.00 94.44 210 GLY A CA 1
ATOM 1693 C C . GLY A 1 210 ? -6.771 0.843 -5.376 1.00 94.44 210 GLY A C 1
ATOM 1694 O O . GLY A 1 210 ? -6.079 1.077 -6.361 1.00 94.44 210 GLY A O 1
ATOM 1695 N N . PHE A 1 211 ? -6.497 -0.150 -4.526 1.00 95.50 211 PHE A N 1
ATOM 1696 C CA . PHE A 1 211 ? -5.356 -1.049 -4.687 1.00 95.50 211 PHE A CA 1
ATOM 1697 C C . PHE A 1 211 ? -5.414 -1.816 -6.011 1.00 95.50 211 PHE A C 1
ATOM 1699 O O . PHE A 1 211 ? -4.446 -1.790 -6.763 1.00 95.50 211 PHE A O 1
ATOM 1706 N N . ALA A 1 212 ? -6.556 -2.427 -6.339 1.00 95.75 212 ALA A N 1
ATOM 1707 C CA . ALA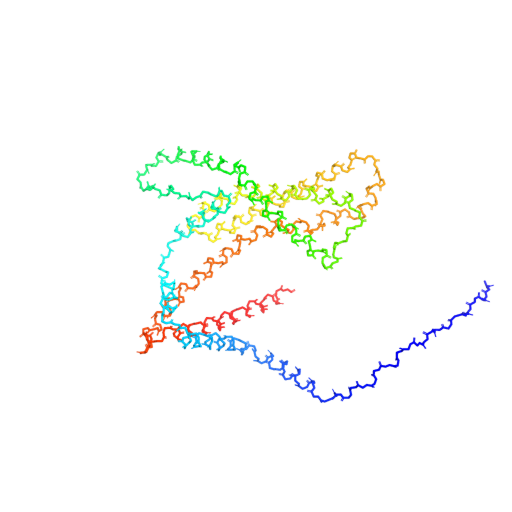 A 1 212 ? -6.737 -3.160 -7.590 1.00 95.75 212 ALA A CA 1
ATOM 1708 C C . ALA A 1 212 ? -6.505 -2.269 -8.822 1.00 95.75 212 ALA A C 1
ATOM 1710 O O . ALA A 1 212 ? -5.777 -2.659 -9.734 1.00 95.75 212 ALA A O 1
ATOM 1711 N N . TRP A 1 213 ? -7.058 -1.050 -8.826 1.00 96.31 213 TRP A N 1
ATOM 1712 C CA . TRP A 1 213 ? -6.826 -0.073 -9.892 1.00 96.31 213 TRP A CA 1
ATOM 1713 C C . TRP A 1 213 ? -5.364 0.359 -9.986 1.00 96.31 213 TRP A C 1
ATOM 1715 O O . TRP A 1 213 ? -4.825 0.450 -11.089 1.00 96.31 213 TRP A O 1
ATOM 1725 N N . GLY A 1 214 ? -4.709 0.591 -8.848 1.00 95.19 214 GLY A N 1
ATOM 1726 C CA . GLY A 1 214 ? -3.287 0.909 -8.817 1.00 95.19 214 GLY A CA 1
ATOM 1727 C C . GLY A 1 214 ? -2.441 -0.220 -9.401 1.00 95.19 214 GLY A C 1
ATOM 1728 O O . GLY A 1 214 ? -1.618 0.027 -10.280 1.00 95.19 214 GLY A O 1
ATOM 1729 N N . CYS A 1 215 ? -2.694 -1.463 -8.982 1.00 94.56 215 CYS A N 1
ATOM 1730 C CA . CYS A 1 215 ? -1.996 -2.644 -9.486 1.00 94.56 215 CYS A CA 1
ATOM 1731 C C . CYS A 1 215 ? -2.174 -2.804 -10.994 1.00 94.56 215 CYS A C 1
ATOM 1733 O O . CYS A 1 215 ? -1.210 -3.103 -11.694 1.00 94.56 215 CYS A O 1
ATOM 1735 N N . TRP A 1 216 ? -3.387 -2.569 -11.496 1.00 95.75 216 TRP A N 1
ATOM 1736 C CA . TRP A 1 216 ? -3.680 -2.621 -12.924 1.00 95.75 216 TRP A CA 1
ATOM 1737 C C . TRP A 1 216 ? -2.891 -1.571 -13.718 1.00 95.75 216 TRP A C 1
ATOM 1739 O O . TRP A 1 216 ? -2.306 -1.891 -14.749 1.00 95.75 216 TRP A O 1
ATOM 1749 N N . ILE A 1 217 ? -2.818 -0.330 -13.226 1.00 95.75 217 ILE A N 1
ATOM 1750 C CA . ILE A 1 217 ? -2.054 0.749 -13.875 1.00 95.75 217 ILE A CA 1
ATOM 1751 C C . ILE A 1 217 ? -0.555 0.450 -13.878 1.00 95.75 217 ILE A C 1
ATOM 1753 O O . ILE A 1 217 ? 0.090 0.616 -14.912 1.00 95.75 217 ILE A O 1
ATOM 1757 N N . VAL A 1 218 ? -0.007 -0.015 -12.752 1.00 93.12 218 VAL A N 1
ATOM 1758 C CA . VAL A 1 218 ? 1.402 -0.426 -12.670 1.00 93.12 218 VAL A CA 1
ATOM 1759 C C . VAL A 1 218 ? 1.673 -1.558 -13.653 1.00 93.12 218 VAL A C 1
ATOM 1761 O O . VAL A 1 218 ? 2.611 -1.461 -14.438 1.00 93.12 218 VAL A O 1
ATOM 1764 N N . PHE A 1 219 ? 0.818 -2.581 -13.693 1.00 91.69 219 PHE A N 1
ATOM 1765 C CA . PHE A 1 219 ? 0.946 -3.691 -14.635 1.00 91.69 219 PHE A CA 1
ATOM 1766 C C . PHE A 1 219 ? 0.955 -3.221 -16.099 1.00 91.69 219 PHE A C 1
ATOM 1768 O O . PHE A 1 219 ? 1.868 -3.564 -16.850 1.00 91.69 219 PHE A O 1
ATOM 1775 N N . LEU A 1 220 ? -0.005 -2.379 -16.497 1.00 93.12 220 LEU A N 1
ATOM 1776 C CA . LEU A 1 220 ? -0.051 -1.816 -17.850 1.00 93.12 220 LEU A CA 1
ATOM 1777 C C . LEU A 1 220 ? 1.182 -0.966 -18.172 1.00 93.12 220 LEU A C 1
ATOM 1779 O O . LEU A 1 220 ? 1.702 -1.025 -19.284 1.00 93.12 220 LEU A O 1
ATOM 1783 N N . GLY A 1 221 ? 1.671 -0.191 -17.207 1.00 91.62 221 GLY A N 1
ATOM 1784 C CA . GLY A 1 221 ? 2.879 0.601 -17.382 1.00 91.62 221 GLY A CA 1
ATOM 1785 C C . GLY A 1 221 ? 4.139 -0.247 -17.539 1.00 91.62 221 GLY A C 1
ATOM 1786 O O . GLY A 1 221 ? 5.009 0.108 -18.331 1.00 91.62 221 GLY A O 1
ATOM 1787 N N . GLN A 1 222 ? 4.216 -1.399 -16.868 1.00 88.75 222 GLN A N 1
ATOM 1788 C CA . GLN A 1 222 ? 5.311 -2.347 -17.075 1.00 88.75 222 GLN A CA 1
ATOM 1789 C C . GLN A 1 222 ? 5.239 -3.037 -18.433 1.00 88.75 222 GLN A C 1
ATOM 1791 O O . GLN A 1 222 ? 6.270 -3.202 -19.083 1.00 88.75 222 GLN A O 1
ATOM 1796 N N . LEU A 1 223 ? 4.034 -3.375 -18.898 1.00 88.69 223 LEU A N 1
ATOM 1797 C CA . LEU A 1 223 ? 3.835 -3.879 -20.255 1.00 88.69 223 LEU A CA 1
ATOM 1798 C C . LEU A 1 223 ? 4.310 -2.841 -21.286 1.00 88.69 223 LEU A C 1
ATOM 1800 O O . LEU A 1 223 ? 5.074 -3.170 -22.191 1.00 88.69 223 LEU A O 1
ATOM 1804 N N . ALA A 1 224 ? 3.929 -1.573 -21.104 1.00 90.31 224 ALA A N 1
ATOM 1805 C CA . ALA A 1 224 ? 4.372 -0.474 -21.959 1.00 90.31 224 ALA A CA 1
ATOM 1806 C C . ALA A 1 224 ? 5.896 -0.272 -21.910 1.00 90.31 224 ALA A C 1
ATOM 1808 O O . ALA A 1 224 ? 6.517 -0.093 -22.956 1.00 90.31 224 ALA A O 1
ATOM 1809 N N . ARG A 1 225 ? 6.513 -0.354 -20.722 1.00 88.56 225 ARG A N 1
ATOM 1810 C CA . ARG A 1 225 ? 7.974 -0.301 -20.554 1.00 88.56 225 ARG A CA 1
ATOM 1811 C C . ARG A 1 225 ? 8.656 -1.395 -21.358 1.00 88.56 225 ARG A C 1
ATOM 1813 O O . ARG A 1 225 ? 9.613 -1.115 -22.070 1.00 88.56 225 ARG A O 1
ATOM 1820 N N . ALA A 1 226 ? 8.175 -2.629 -21.248 1.00 84.62 226 ALA A N 1
ATOM 1821 C CA . ALA A 1 226 ? 8.791 -3.749 -21.934 1.00 84.62 226 ALA A CA 1
ATOM 1822 C C . ALA A 1 226 ? 8.715 -3.605 -23.457 1.00 84.62 226 ALA A C 1
ATOM 1824 O O . ALA A 1 226 ? 9.731 -3.760 -24.129 1.00 84.62 226 ALA A O 1
ATOM 1825 N N . GLN A 1 227 ? 7.551 -3.206 -23.981 1.00 86.25 227 GLN A N 1
ATOM 1826 C CA . GLN A 1 227 ? 7.379 -2.903 -25.404 1.00 86.25 227 GLN A CA 1
ATOM 1827 C C . GLN A 1 227 ? 8.296 -1.756 -25.858 1.00 86.25 227 GLN A C 1
ATOM 1829 O O . GLN A 1 227 ? 8.905 -1.829 -26.921 1.00 86.25 227 GLN A O 1
ATOM 1834 N N . PHE A 1 228 ? 8.444 -0.710 -25.040 1.00 86.56 228 PHE A N 1
ATOM 1835 C CA . PHE A 1 228 ? 9.325 0.419 -25.336 1.00 86.56 228 PHE A CA 1
ATOM 1836 C C . PHE A 1 228 ? 10.806 0.019 -25.369 1.00 86.56 228 PHE A C 1
ATOM 1838 O O . PHE A 1 228 ? 11.532 0.433 -26.273 1.00 86.56 228 PHE A O 1
ATOM 1845 N N . VAL A 1 229 ? 11.258 -0.789 -24.406 1.00 82.44 229 VAL A N 1
ATOM 1846 C CA . VAL A 1 229 ? 12.633 -1.304 -24.372 1.00 82.44 229 VAL A CA 1
ATOM 1847 C C . VAL A 1 229 ? 12.884 -2.204 -25.578 1.00 82.44 229 VAL A C 1
ATOM 1849 O O . VAL A 1 229 ? 13.872 -2.004 -26.276 1.00 82.44 229 VAL A O 1
ATOM 1852 N N . GLU A 1 230 ? 11.971 -3.126 -25.887 1.00 80.62 230 GLU A N 1
ATOM 1853 C CA . GLU A 1 230 ? 12.090 -3.997 -27.058 1.00 80.62 230 GLU A CA 1
ATOM 1854 C C . GLU A 1 230 ? 12.169 -3.193 -28.365 1.00 80.62 230 GLU A C 1
ATOM 1856 O O . GLU A 1 230 ? 13.082 -3.405 -29.163 1.00 80.62 230 GLU A O 1
ATOM 1861 N N . ALA A 1 231 ? 11.276 -2.219 -28.562 1.00 82.88 231 ALA A N 1
ATOM 1862 C CA . ALA A 1 231 ? 11.286 -1.356 -29.742 1.00 82.88 231 ALA A CA 1
ATOM 1863 C C . ALA A 1 231 ? 12.576 -0.523 -29.843 1.00 82.88 231 ALA A C 1
ATOM 1865 O O . ALA A 1 231 ? 13.134 -0.364 -30.929 1.00 82.88 231 ALA A O 1
ATOM 1866 N N . SER A 1 232 ? 13.081 -0.030 -28.707 1.00 81.38 232 SER A N 1
ATOM 1867 C CA . SER A 1 232 ? 14.341 0.720 -28.647 1.00 81.38 232 SER A CA 1
ATOM 1868 C C . SER A 1 232 ? 15.537 -0.147 -29.043 1.00 81.38 232 SER A C 1
ATOM 1870 O O . SER A 1 232 ? 16.447 0.344 -29.705 1.00 81.38 232 SER A O 1
ATOM 1872 N N . LEU A 1 233 ? 15.521 -1.435 -28.689 1.00 74.31 233 LEU A N 1
ATOM 1873 C CA . LEU A 1 233 ? 16.560 -2.393 -29.064 1.00 74.31 233 LEU A CA 1
ATOM 1874 C C . LEU A 1 233 ? 16.472 -2.819 -30.536 1.00 74.31 233 LEU A C 1
ATOM 1876 O O . LEU A 1 233 ? 17.505 -3.020 -31.163 1.00 74.31 233 LEU A O 1
ATOM 1880 N N . GLN A 1 234 ? 15.269 -2.920 -31.113 1.00 74.44 234 GLN A N 1
ATOM 1881 C CA . GLN A 1 234 ? 15.090 -3.269 -32.532 1.00 74.44 234 GLN A CA 1
ATOM 1882 C C . GLN A 1 234 ? 15.617 -2.191 -33.494 1.00 74.44 234 GLN A C 1
ATOM 1884 O O . GLN A 1 234 ? 16.027 -2.517 -34.605 1.00 74.44 234 GLN A O 1
ATOM 1889 N N . GLY A 1 235 ? 15.628 -0.919 -33.081 1.00 72.38 235 GLY A N 1
ATOM 1890 C CA . GLY A 1 235 ? 16.177 0.180 -33.884 1.00 72.38 235 GLY A CA 1
ATOM 1891 C C . GLY A 1 235 ? 17.708 0.190 -33.990 1.00 72.38 235 GLY A C 1
ATOM 1892 O O . GLY A 1 235 ? 18.257 0.923 -34.810 1.00 72.38 235 GLY A O 1
ATOM 1893 N N . TRP A 1 236 ? 18.404 -0.603 -33.171 1.00 70.81 236 TRP A N 1
ATOM 1894 C CA . TRP A 1 236 ? 19.858 -0.726 -33.188 1.00 70.81 236 TRP A CA 1
ATOM 1895 C C . TRP A 1 236 ? 20.194 -2.000 -33.978 1.00 70.81 236 TRP A C 1
ATOM 1897 O O . TRP A 1 236 ? 19.904 -3.099 -33.522 1.00 70.81 236 TRP A O 1
ATOM 1907 N N . GLU A 1 237 ? 20.766 -1.868 -35.182 1.00 57.31 237 GLU A N 1
ATOM 1908 C CA . GLU A 1 237 ? 20.994 -2.938 -36.186 1.00 57.31 237 GLU A CA 1
ATOM 1909 C C . GLU A 1 237 ? 21.899 -4.126 -35.761 1.00 57.31 237 GLU A C 1
ATOM 1911 O O . GLU A 1 237 ? 22.456 -4.848 -36.589 1.00 57.31 237 GLU A O 1
ATOM 1916 N N . THR A 1 238 ? 22.086 -4.400 -34.477 1.00 57.00 238 THR A N 1
ATOM 1917 C CA . THR A 1 238 ? 22.931 -5.495 -34.010 1.00 57.00 238 THR A CA 1
ATOM 1918 C C . THR A 1 238 ? 22.093 -6.729 -33.681 1.00 57.00 238 THR A C 1
ATOM 1920 O O . THR A 1 238 ? 21.765 -7.009 -32.531 1.00 57.00 238 THR A O 1
ATOM 1923 N N . ASN A 1 239 ? 21.865 -7.580 -34.691 1.00 59.25 239 ASN A N 1
ATOM 1924 C CA . ASN A 1 239 ? 21.409 -8.973 -34.501 1.00 59.25 239 ASN A CA 1
ATOM 1925 C C . ASN A 1 239 ? 22.241 -9.736 -33.444 1.00 59.25 239 ASN A C 1
ATOM 1927 O O . ASN A 1 239 ? 21.742 -10.663 -32.814 1.00 59.25 239 ASN A O 1
ATOM 1931 N N . LYS A 1 240 ? 23.490 -9.307 -33.218 1.00 64.25 240 LYS A N 1
ATOM 1932 C CA . LYS A 1 240 ? 24.397 -9.830 -32.189 1.00 64.25 240 LYS A CA 1
ATOM 1933 C C . LYS A 1 240 ? 24.022 -9.401 -30.760 1.00 64.25 240 LYS A C 1
ATOM 1935 O O . LYS A 1 240 ? 24.182 -10.174 -29.828 1.00 64.25 240 LYS A O 1
ATOM 1940 N N . PHE A 1 241 ? 23.474 -8.196 -30.586 1.00 61.88 241 PHE A N 1
ATOM 1941 C CA . PHE A 1 241 ? 23.018 -7.712 -29.280 1.00 61.88 241 PHE A CA 1
ATOM 1942 C C . PHE A 1 241 ? 21.763 -8.464 -28.831 1.00 61.88 241 PHE A C 1
ATOM 1944 O O . PHE A 1 241 ? 21.664 -8.867 -27.681 1.00 61.88 241 PHE A O 1
ATOM 1951 N N . ARG A 1 242 ? 20.830 -8.745 -29.751 1.00 61.47 242 ARG A N 1
ATOM 1952 C CA . ARG A 1 242 ? 19.630 -9.532 -29.433 1.00 61.47 242 ARG A CA 1
ATOM 1953 C C . ARG A 1 242 ? 19.972 -10.947 -28.948 1.00 61.47 242 ARG A C 1
ATOM 1955 O O . ARG A 1 242 ? 19.369 -11.398 -27.983 1.00 61.47 242 ARG A O 1
ATOM 1962 N N . SER A 1 243 ? 20.928 -11.629 -29.585 1.00 64.00 243 SER A N 1
ATOM 1963 C CA . SER A 1 243 ? 21.306 -13.003 -29.217 1.00 64.00 243 SER A CA 1
ATOM 1964 C C . SER A 1 243 ? 22.129 -13.098 -27.931 1.00 64.00 243 SER A C 1
ATOM 1966 O O . SER A 1 243 ? 21.968 -14.062 -27.192 1.00 64.00 243 SER A O 1
ATOM 1968 N N . ASP A 1 244 ? 22.988 -12.111 -27.654 1.00 65.50 244 ASP A N 1
ATOM 1969 C CA . ASP A 1 244 ? 23.860 -12.130 -26.471 1.00 65.50 244 ASP A CA 1
ATOM 1970 C C . ASP A 1 244 ? 23.132 -11.629 -25.205 1.00 65.50 244 ASP A C 1
ATOM 1972 O O . ASP A 1 244 ? 23.506 -11.996 -24.093 1.00 65.50 244 ASP A O 1
ATOM 1976 N N . PHE A 1 245 ? 22.083 -10.810 -25.365 1.00 59.31 245 PHE A N 1
ATOM 1977 C CA . PHE A 1 245 ? 21.386 -10.139 -24.258 1.00 59.31 245 PHE A CA 1
ATOM 1978 C C . PHE A 1 245 ? 20.004 -10.723 -23.922 1.00 59.31 245 PHE A C 1
ATOM 1980 O O . PHE A 1 245 ? 19.507 -10.510 -22.818 1.00 59.31 245 PHE A O 1
ATOM 1987 N N . LEU A 1 246 ? 19.381 -11.472 -24.841 1.00 58.34 246 LEU A N 1
ATOM 1988 C CA . LEU A 1 246 ? 18.089 -12.133 -24.622 1.00 58.34 246 LEU A CA 1
ATOM 1989 C C . LEU A 1 246 ? 18.180 -13.642 -24.916 1.00 58.34 246 LEU A C 1
ATOM 1991 O O . LEU A 1 246 ? 17.548 -14.099 -25.871 1.00 58.34 246 LEU A O 1
ATOM 1995 N N . PRO A 1 247 ? 18.939 -14.442 -24.134 1.00 52.72 247 PRO A N 1
ATOM 1996 C CA . PRO A 1 247 ? 18.956 -15.891 -24.335 1.00 52.72 247 PRO A CA 1
ATOM 1997 C C . PRO A 1 247 ? 17.570 -16.521 -24.132 1.00 52.72 247 PRO A C 1
ATOM 1999 O O . PRO A 1 247 ? 17.261 -17.501 -24.795 1.00 52.72 247 PRO A O 1
ATOM 2002 N N . ASP A 1 248 ? 16.722 -15.903 -23.300 1.00 60.69 248 ASP A N 1
ATOM 2003 C CA . ASP A 1 248 ? 15.324 -16.274 -23.081 1.00 60.69 248 ASP A CA 1
ATOM 2004 C C . ASP A 1 248 ? 14.484 -14.992 -22.940 1.00 60.69 248 ASP A C 1
ATOM 2006 O O . ASP A 1 248 ? 14.489 -14.336 -21.895 1.00 60.69 248 ASP A O 1
ATOM 2010 N N . SER A 1 249 ? 13.757 -14.598 -23.991 1.00 55.34 249 SER A N 1
ATOM 2011 C CA . SER A 1 249 ? 12.846 -13.432 -23.996 1.00 55.34 249 SER A CA 1
ATOM 2012 C C . SER A 1 249 ? 11.822 -13.452 -22.856 1.00 55.34 249 SER A C 1
ATOM 2014 O O . SER A 1 249 ? 11.347 -12.406 -22.408 1.00 55.34 249 SER A O 1
ATOM 2016 N N . ASP A 1 250 ? 11.537 -14.646 -22.350 1.00 55.81 250 ASP A N 1
ATOM 2017 C CA . ASP A 1 250 ? 10.584 -14.897 -21.282 1.00 55.81 250 ASP A CA 1
ATOM 2018 C C . ASP A 1 250 ? 11.163 -14.468 -19.920 1.00 55.81 250 ASP A C 1
ATOM 2020 O O . ASP A 1 250 ? 10.429 -14.012 -19.053 1.00 55.81 250 ASP A O 1
ATOM 2024 N N . ALA A 1 251 ? 12.489 -14.499 -19.740 1.00 53.78 251 ALA A N 1
ATOM 2025 C CA . ALA A 1 251 ? 13.149 -14.070 -18.505 1.00 53.78 251 ALA A CA 1
ATOM 2026 C C . ALA A 1 251 ? 13.353 -12.546 -18.413 1.00 53.78 251 ALA A C 1
ATOM 2028 O O . ALA A 1 251 ? 13.582 -12.026 -17.326 1.00 53.78 251 ALA A O 1
ATOM 2029 N N . PHE A 1 252 ? 13.274 -11.811 -19.529 1.00 55.06 252 PHE A N 1
ATOM 2030 C CA . PHE A 1 252 ? 13.497 -10.358 -19.555 1.00 55.06 252 PHE A CA 1
ATOM 2031 C C . PHE A 1 252 ? 12.223 -9.560 -19.252 1.00 55.06 252 PHE A C 1
ATOM 2033 O O . PHE A 1 252 ? 12.254 -8.595 -18.485 1.00 55.06 252 PHE A O 1
ATOM 2040 N N . LEU A 1 253 ? 11.082 -10.003 -19.795 1.00 50.00 253 LEU A N 1
ATOM 2041 C CA . LEU A 1 253 ? 9.758 -9.491 -19.420 1.00 50.00 253 LEU A CA 1
ATOM 2042 C C . LEU A 1 253 ? 9.465 -9.729 -17.929 1.00 50.00 253 LEU A C 1
ATOM 2044 O O . LEU A 1 253 ? 8.846 -8.877 -17.291 1.00 50.00 253 LEU A O 1
ATOM 2048 N N . PHE A 1 254 ? 9.994 -10.835 -17.393 1.00 47.31 254 PHE A N 1
ATOM 2049 C CA . PHE A 1 254 ? 9.880 -11.284 -16.005 1.00 47.31 254 PHE A CA 1
ATOM 2050 C C . PHE A 1 254 ? 11.210 -11.242 -15.237 1.00 47.31 254 PHE A C 1
ATOM 2052 O O . PHE A 1 254 ? 11.414 -11.987 -14.278 1.00 47.31 254 PHE A O 1
ATOM 2059 N N . SER A 1 255 ? 12.127 -10.328 -15.583 1.00 57.75 255 SER A N 1
ATOM 2060 C CA . SER A 1 255 ? 13.178 -9.905 -14.645 1.00 57.75 255 SER A CA 1
ATOM 2061 C C . SER A 1 255 ? 12.470 -9.038 -13.585 1.00 57.75 255 SER A C 1
ATOM 2063 O O . SER A 1 255 ? 12.586 -7.811 -13.520 1.00 57.75 255 SER A O 1
ATOM 2065 N N . ASP A 1 256 ? 11.631 -9.728 -12.811 1.00 63.09 256 ASP A N 1
ATOM 2066 C CA . ASP A 1 256 ? 10.487 -9.283 -12.016 1.00 63.09 256 ASP A CA 1
ATOM 2067 C C . ASP A 1 256 ? 10.881 -8.357 -10.876 1.00 63.09 256 ASP A C 1
ATOM 2069 O O . ASP A 1 256 ? 10.047 -7.664 -10.290 1.00 63.09 256 ASP A O 1
ATOM 2073 N N . TYR A 1 257 ? 12.172 -8.322 -10.562 1.00 73.38 257 TYR A N 1
ATOM 2074 C CA . TYR A 1 257 ? 12.692 -7.642 -9.399 1.00 73.38 257 TYR A CA 1
ATOM 2075 C C . TYR A 1 257 ? 12.318 -6.149 -9.398 1.00 73.38 257 TYR A C 1
ATOM 2077 O O . TYR A 1 257 ? 11.827 -5.631 -8.401 1.00 73.38 257 TYR A O 1
ATOM 2085 N N . LEU A 1 258 ? 12.423 -5.452 -10.532 1.00 76.94 258 LEU A N 1
ATOM 2086 C CA . LEU A 1 258 ? 12.193 -4.000 -10.580 1.00 76.94 258 LEU A CA 1
ATOM 2087 C C . LEU A 1 258 ? 10.716 -3.577 -10.550 1.00 76.94 258 LEU A C 1
ATOM 2089 O O . LEU A 1 258 ? 10.433 -2.390 -10.367 1.00 76.94 258 LEU A O 1
ATOM 2093 N N . VAL A 1 259 ? 9.779 -4.521 -10.678 1.00 83.50 259 VAL A N 1
ATOM 2094 C CA . VAL A 1 259 ? 8.338 -4.246 -10.572 1.00 83.50 259 VAL A CA 1
ATOM 2095 C C . VAL A 1 259 ? 7.879 -4.230 -9.110 1.00 83.50 259 VAL A C 1
ATOM 2097 O O . VAL A 1 259 ? 6.984 -3.466 -8.740 1.00 83.50 259 VAL A O 1
ATOM 2100 N N . TRP A 1 260 ? 8.523 -5.026 -8.252 1.00 88.44 260 TRP A N 1
ATOM 2101 C CA . TRP A 1 260 ? 8.175 -5.127 -6.833 1.00 88.44 260 TRP A CA 1
ATOM 2102 C C . TRP A 1 260 ? 8.177 -3.792 -6.081 1.00 88.44 260 TRP A C 1
ATOM 2104 O O . TRP A 1 260 ? 7.243 -3.584 -5.311 1.00 88.44 260 TRP A O 1
ATOM 2114 N N . PRO A 1 261 ? 9.126 -2.860 -6.300 1.00 88.19 261 PRO A N 1
ATOM 2115 C CA . PRO A 1 261 ? 9.072 -1.524 -5.712 1.00 88.19 261 PRO A CA 1
ATOM 2116 C C . PRO A 1 261 ? 7.754 -0.780 -5.964 1.00 88.19 261 PRO A C 1
ATOM 2118 O O . PRO A 1 261 ? 7.193 -0.221 -5.025 1.00 88.19 261 PRO A O 1
ATOM 2121 N N . ALA A 1 262 ? 7.223 -0.819 -7.190 1.00 89.06 262 ALA A N 1
ATOM 2122 C CA . ALA A 1 262 ? 5.966 -0.149 -7.535 1.00 89.06 262 ALA A CA 1
ATOM 2123 C C . ALA A 1 262 ? 4.764 -0.805 -6.826 1.00 89.06 262 ALA A C 1
ATOM 2125 O O . ALA A 1 262 ? 3.901 -0.134 -6.259 1.00 89.06 262 ALA A O 1
ATOM 2126 N N . PHE A 1 263 ? 4.733 -2.140 -6.746 1.00 89.38 263 PHE A N 1
ATOM 2127 C CA . PHE A 1 263 ? 3.709 -2.836 -5.958 1.00 89.38 263 PHE A CA 1
ATOM 2128 C C . PHE A 1 263 ? 3.850 -2.605 -4.450 1.00 89.38 263 PHE A C 1
ATOM 2130 O O . PHE A 1 263 ? 2.842 -2.499 -3.751 1.00 89.38 263 PHE A O 1
ATOM 2137 N N . ALA A 1 264 ? 5.078 -2.502 -3.940 1.00 89.25 264 ALA A N 1
ATOM 2138 C CA . ALA A 1 264 ? 5.350 -2.223 -2.535 1.00 89.25 264 ALA A CA 1
ATOM 2139 C C . ALA A 1 264 ? 4.845 -0.833 -2.136 1.00 89.25 264 ALA A C 1
ATOM 2141 O O . ALA A 1 264 ? 4.301 -0.681 -1.042 1.00 89.25 264 ALA A O 1
ATOM 2142 N N . VAL A 1 265 ? 4.943 0.151 -3.040 1.00 89.44 265 VAL A N 1
ATOM 2143 C CA . VAL A 1 265 ? 4.269 1.440 -2.871 1.00 89.44 265 VAL A CA 1
ATOM 2144 C C . VAL A 1 265 ? 2.772 1.195 -2.709 1.00 89.44 265 VAL A C 1
ATOM 2146 O O . VAL A 1 265 ? 2.215 1.568 -1.693 1.00 89.44 265 VAL A O 1
ATOM 2149 N N . LEU A 1 266 ? 2.106 0.486 -3.614 1.00 92.31 266 LEU A N 1
ATOM 2150 C CA . LEU A 1 266 ? 0.652 0.279 -3.530 1.00 92.31 266 LEU A CA 1
ATOM 2151 C C . LEU A 1 266 ? 0.182 -0.546 -2.320 1.00 92.31 266 LEU A C 1
ATOM 2153 O O . LEU A 1 266 ? -0.960 -0.389 -1.878 1.00 92.31 266 LEU A O 1
ATOM 2157 N N . ALA A 1 267 ? 1.047 -1.389 -1.753 1.00 90.19 267 ALA A N 1
ATOM 2158 C CA . ALA A 1 267 ? 0.733 -2.255 -0.617 1.00 90.19 267 ALA A CA 1
ATOM 2159 C C . ALA A 1 267 ? 0.312 -1.493 0.653 1.00 90.19 267 ALA A C 1
ATOM 2161 O O . ALA A 1 267 ? -0.321 -2.074 1.540 1.00 90.19 267 ALA A O 1
ATOM 2162 N N . TRP A 1 268 ? 0.582 -0.187 0.749 1.00 88.00 268 TRP A N 1
ATOM 2163 C CA . TRP A 1 268 ? 0.104 0.612 1.877 1.00 88.00 268 TRP A CA 1
ATOM 2164 C C . TRP A 1 268 ? -1.435 0.673 1.945 1.00 88.00 268 TRP A C 1
ATOM 2166 O O . TRP A 1 268 ? -1.982 0.727 3.044 1.00 88.00 268 TRP A O 1
ATOM 2176 N N . LEU A 1 269 ? -2.153 0.596 0.813 1.00 90.38 269 LEU A N 1
ATOM 2177 C CA . LEU A 1 269 ? -3.624 0.618 0.772 1.00 90.38 269 LEU A CA 1
ATOM 2178 C C . LEU A 1 269 ? -4.268 -0.602 1.460 1.00 90.38 269 LEU A C 1
ATOM 2180 O O . LEU A 1 269 ? -5.099 -0.399 2.351 1.00 90.38 269 LEU A O 1
ATOM 2184 N N . PRO A 1 270 ? -3.915 -1.860 1.121 1.00 88.25 270 PRO A N 1
ATOM 2185 C CA . PRO A 1 270 ? -4.435 -3.025 1.832 1.00 88.25 270 PRO A CA 1
ATOM 2186 C C . PRO A 1 270 ? -3.945 -3.091 3.283 1.00 88.25 270 PRO A C 1
ATOM 2188 O O . PRO A 1 270 ? -4.713 -3.510 4.148 1.00 88.25 270 PRO A O 1
ATOM 2191 N N . LEU A 1 271 ? -2.729 -2.621 3.591 1.00 80.94 271 LEU A N 1
ATOM 2192 C CA . LEU A 1 271 ? -2.267 -2.482 4.980 1.00 80.94 271 LEU A CA 1
ATOM 2193 C C . LEU A 1 271 ? -3.136 -1.492 5.768 1.00 80.94 271 LEU A C 1
ATOM 2195 O O . LEU A 1 271 ? -3.513 -1.760 6.909 1.00 80.94 271 LEU A O 1
ATOM 2199 N N . PHE A 1 272 ? -3.521 -0.376 5.153 1.00 82.44 272 PHE A N 1
ATOM 2200 C CA . PHE A 1 272 ? -4.429 0.587 5.767 1.00 82.44 272 PHE A CA 1
ATOM 2201 C C . PHE A 1 272 ? -5.838 0.003 5.934 1.00 82.44 272 PHE A C 1
ATOM 2203 O O . PHE A 1 272 ? -6.468 0.174 6.979 1.00 82.44 272 PHE A O 1
ATOM 2210 N N . ALA A 1 273 ? -6.325 -0.743 4.937 1.00 87.62 273 ALA A N 1
ATOM 2211 C CA . ALA A 1 273 ? -7.603 -1.446 5.010 1.00 87.62 273 ALA A CA 1
ATOM 2212 C C . ALA A 1 273 ? -7.616 -2.442 6.173 1.00 87.62 273 ALA A C 1
ATOM 2214 O O . ALA A 1 273 ? -8.567 -2.463 6.956 1.00 87.62 273 ALA A O 1
ATOM 2215 N N . LEU A 1 274 ? -6.532 -3.205 6.324 1.00 82.88 274 LEU A N 1
ATOM 2216 C CA . LEU A 1 274 ? -6.315 -4.104 7.448 1.00 82.88 274 LEU A CA 1
ATOM 2217 C C . LEU A 1 274 ? -6.336 -3.341 8.778 1.00 82.88 274 LEU A C 1
ATOM 2219 O O . LEU A 1 274 ? -7.019 -3.772 9.702 1.00 82.88 274 LEU A O 1
ATOM 2223 N N . GLY A 1 275 ? -5.683 -2.178 8.861 1.00 79.56 275 GLY A N 1
ATOM 2224 C CA . GLY A 1 275 ? -5.739 -1.299 10.031 1.00 79.56 275 GLY A CA 1
ATOM 2225 C C . GLY A 1 275 ? -7.169 -0.902 10.417 1.00 79.56 275 GLY A C 1
ATOM 2226 O O . GLY A 1 275 ? -7.547 -1.016 11.581 1.00 79.56 275 GLY A O 1
ATOM 2227 N N . ILE A 1 276 ? -8.009 -0.522 9.447 1.00 83.25 276 ILE A N 1
ATOM 2228 C CA . ILE A 1 276 ? -9.429 -0.207 9.695 1.00 83.25 276 ILE A CA 1
ATOM 2229 C C . ILE A 1 276 ? -10.195 -1.437 10.175 1.00 83.25 276 ILE A C 1
ATOM 2231 O O . ILE A 1 276 ? -11.013 -1.327 11.088 1.00 83.25 276 ILE A O 1
ATOM 2235 N N . VAL A 1 277 ? -9.959 -2.603 9.566 1.00 84.38 277 VAL A N 1
ATOM 2236 C CA . VAL A 1 277 ? -10.589 -3.853 10.009 1.00 84.38 277 VAL A CA 1
ATOM 2237 C C . VAL A 1 277 ? -10.188 -4.159 11.449 1.00 84.38 277 VAL A C 1
ATOM 2239 O O . VAL A 1 277 ? -11.067 -4.430 12.259 1.00 84.38 277 VAL A O 1
ATOM 2242 N N . ILE A 1 278 ? -8.906 -4.031 11.797 1.00 79.25 278 ILE A N 1
ATOM 2243 C CA . ILE A 1 278 ? -8.412 -4.222 13.165 1.00 79.25 278 ILE A CA 1
ATOM 2244 C C . ILE A 1 278 ? -9.108 -3.254 14.123 1.00 79.25 278 ILE A C 1
ATOM 2246 O O . ILE A 1 278 ? -9.671 -3.698 15.117 1.00 79.25 278 ILE A O 1
ATOM 2250 N N . VAL A 1 279 ? -9.155 -1.954 13.817 1.00 78.19 279 VAL A N 1
ATOM 2251 C CA . VAL A 1 279 ? -9.830 -0.961 14.673 1.00 78.19 279 VAL A CA 1
ATOM 2252 C C . VAL A 1 279 ? -11.314 -1.293 14.851 1.00 78.19 279 VAL A C 1
ATOM 2254 O O . VAL A 1 279 ? -11.816 -1.258 15.972 1.00 78.19 279 VAL A O 1
ATOM 2257 N N . ARG A 1 280 ? -12.010 -1.692 13.779 1.00 82.88 280 ARG A N 1
ATOM 2258 C CA . ARG A 1 280 ? -13.416 -2.118 13.848 1.00 82.88 280 ARG A CA 1
ATOM 2259 C C . ARG A 1 280 ? -13.616 -3.391 14.657 1.00 82.88 280 ARG A C 1
ATOM 2261 O O . ARG A 1 280 ? -14.651 -3.524 15.296 1.00 82.88 280 ARG A O 1
ATOM 2268 N N . LEU A 1 281 ? -12.662 -4.318 14.619 1.00 80.81 281 LEU A N 1
ATOM 2269 C CA . LEU A 1 281 ? -12.677 -5.517 15.453 1.00 80.81 281 LEU A CA 1
ATOM 2270 C C . LEU A 1 281 ? -12.370 -5.186 16.916 1.00 80.81 281 LEU A C 1
ATOM 2272 O O . LEU A 1 281 ? -12.891 -5.854 17.799 1.00 80.81 281 LEU A O 1
ATOM 2276 N N . LEU A 1 282 ? -11.594 -4.136 17.192 1.00 76.94 282 LEU A N 1
ATOM 2277 C CA . LEU A 1 282 ? -11.328 -3.662 18.551 1.00 76.94 282 LEU A CA 1
ATOM 2278 C C . LEU A 1 282 ? -12.537 -2.947 19.179 1.00 76.94 282 LEU A C 1
ATOM 2280 O O . LEU A 1 282 ? -12.682 -2.984 20.397 1.00 76.94 282 LEU A O 1
ATOM 2284 N N . THR A 1 283 ? -13.435 -2.343 18.393 1.00 81.00 283 THR A N 1
ATOM 2285 C CA . THR A 1 283 ? -14.651 -1.677 18.907 1.00 81.00 283 THR A CA 1
ATOM 2286 C C . THR A 1 283 ? -15.594 -2.601 19.702 1.00 81.00 283 THR A C 1
ATOM 2288 O O . THR A 1 283 ? -15.929 -2.268 20.838 1.00 81.00 283 THR A O 1
ATOM 2291 N N . PRO A 1 284 ? -16.031 -3.776 19.206 1.00 82.19 284 PRO A N 1
ATOM 2292 C CA . PRO A 1 284 ? -16.832 -4.685 20.021 1.00 82.19 284 PRO A CA 1
ATOM 2293 C C . PRO A 1 284 ? -16.033 -5.214 21.214 1.00 82.19 284 PRO A C 1
ATOM 2295 O O . PRO A 1 284 ? -16.619 -5.465 22.262 1.00 82.19 284 PRO A O 1
ATOM 2298 N N . LEU A 1 285 ? -14.704 -5.328 21.103 1.00 76.88 285 LEU A N 1
ATOM 2299 C CA . LEU A 1 285 ? -13.865 -5.728 22.231 1.00 76.88 285 LEU A CA 1
ATOM 2300 C C . LEU A 1 285 ? -13.848 -4.678 23.331 1.00 76.88 285 LEU A C 1
ATOM 2302 O O . LEU A 1 285 ? -13.953 -5.048 24.495 1.00 76.88 285 LEU A O 1
ATOM 2306 N N . SER A 1 286 ? -13.807 -3.386 23.004 1.00 76.69 286 SER A N 1
ATOM 2307 C CA . SER A 1 286 ? -13.923 -2.339 24.022 1.00 76.69 286 SER A CA 1
ATOM 2308 C C . SER A 1 286 ? -15.299 -2.359 24.701 1.00 76.69 286 SER A C 1
ATOM 2310 O O . SER A 1 286 ? -15.385 -2.187 25.917 1.00 76.69 286 SER A O 1
ATOM 2312 N N . SER A 1 287 ? -16.368 -2.675 23.961 1.00 83.38 287 SER A N 1
ATOM 2313 C CA . SER A 1 287 ? -17.708 -2.887 24.530 1.00 83.38 287 SER A CA 1
ATOM 2314 C C . SER A 1 287 ? -17.772 -4.117 25.448 1.00 83.38 287 SER A C 1
ATOM 2316 O O . SER A 1 287 ? -18.304 -4.040 26.561 1.00 83.38 287 SER A O 1
ATOM 2318 N N . MET A 1 288 ? -17.165 -5.235 25.038 1.00 80.38 288 MET A N 1
ATOM 2319 C CA . MET A 1 288 ? -17.033 -6.432 25.874 1.00 80.38 288 MET A CA 1
ATOM 2320 C C . MET A 1 288 ? -16.241 -6.130 27.142 1.00 80.38 288 MET A C 1
ATOM 2322 O O . MET A 1 288 ? -16.662 -6.531 28.221 1.00 80.38 288 MET A O 1
ATOM 2326 N N . VAL A 1 289 ? -15.146 -5.373 27.042 1.00 78.69 289 VAL A N 1
ATOM 2327 C CA . VAL A 1 289 ? -14.366 -4.929 28.203 1.00 78.69 289 VAL A CA 1
ATOM 2328 C C . VAL A 1 289 ? -15.225 -4.093 29.141 1.00 78.69 289 VAL A C 1
ATOM 2330 O O . VAL A 1 289 ? -15.227 -4.371 30.333 1.00 78.69 289 VAL A O 1
ATOM 2333 N N . GLY A 1 290 ? -15.997 -3.129 28.634 1.00 77.62 290 GLY A N 1
ATOM 2334 C CA . GLY A 1 290 ? -16.913 -2.339 29.463 1.00 77.62 290 GLY A CA 1
ATOM 2335 C C . GLY A 1 290 ? -17.968 -3.202 30.165 1.00 77.62 290 GLY A C 1
ATOM 2336 O O . GLY A 1 290 ? -18.277 -2.988 31.336 1.00 77.62 290 GLY A O 1
ATOM 2337 N N . THR A 1 291 ? -18.462 -4.234 29.480 1.00 82.69 291 THR A N 1
ATOM 2338 C CA . THR A 1 291 ? -19.408 -5.204 30.048 1.00 82.69 291 THR A CA 1
ATOM 2339 C C . THR A 1 291 ? -18.743 -6.046 31.140 1.00 82.69 291 THR A C 1
ATOM 2341 O O . THR A 1 291 ? -19.275 -6.171 32.239 1.00 82.69 291 THR A O 1
ATOM 2344 N N . VAL A 1 292 ? -17.539 -6.567 30.891 1.00 79.75 292 VAL A N 1
ATOM 2345 C CA . VAL A 1 292 ? -16.759 -7.342 31.869 1.00 79.75 292 VAL A CA 1
ATOM 2346 C C . VAL A 1 292 ? -16.357 -6.480 33.070 1.00 79.75 292 VAL A C 1
ATOM 2348 O O . VAL A 1 292 ? -16.418 -6.957 34.198 1.00 79.75 292 VAL A O 1
ATOM 2351 N N . GLN A 1 293 ? -16.013 -5.206 32.864 1.00 76.69 293 GLN A N 1
ATOM 2352 C CA . GLN A 1 293 ? -15.756 -4.242 33.941 1.00 76.69 293 GLN A CA 1
ATOM 2353 C C . GLN A 1 293 ? -16.992 -4.008 34.812 1.00 76.69 293 GLN A C 1
ATOM 2355 O O . GLN A 1 293 ? -16.849 -3.807 36.013 1.00 76.69 293 GLN A O 1
ATOM 2360 N N . TRP A 1 294 ? -18.194 -4.040 34.231 1.00 79.94 294 TRP A N 1
ATOM 2361 C CA . TRP A 1 294 ? -19.439 -3.949 34.993 1.00 79.94 294 TRP A CA 1
ATOM 2362 C C . TRP A 1 294 ? -19.730 -5.231 35.789 1.00 79.94 294 TRP A C 1
ATOM 2364 O O . TRP A 1 294 ? -20.191 -5.153 36.925 1.00 79.94 294 TRP A O 1
ATOM 2374 N N . PHE A 1 295 ? -19.426 -6.405 35.225 1.00 79.94 295 PHE A N 1
ATOM 2375 C CA . PHE A 1 295 ? -19.633 -7.699 35.889 1.00 79.94 295 PHE A CA 1
ATOM 2376 C C . PHE A 1 295 ? -18.615 -8.001 36.994 1.00 79.94 295 PHE A C 1
ATOM 2378 O O . PHE A 1 295 ? -18.954 -8.637 37.993 1.00 79.94 295 PHE A O 1
ATOM 2385 N N . LEU A 1 296 ? -17.362 -7.576 36.834 1.00 78.44 296 LEU A N 1
ATOM 2386 C CA . LEU A 1 296 ? -16.349 -7.728 37.870 1.00 78.44 296 LEU A CA 1
ATOM 2387 C C . LEU A 1 296 ? -16.622 -6.701 38.970 1.00 78.44 296 LEU A C 1
ATOM 2389 O O . LEU A 1 296 ? -16.533 -5.499 38.745 1.00 78.44 296 LEU A O 1
ATOM 2393 N N . LYS A 1 297 ? -16.910 -7.175 40.186 1.00 70.06 297 LYS A N 1
ATOM 2394 C CA . LYS A 1 297 ? -17.196 -6.334 41.364 1.00 70.06 297 LYS A CA 1
ATOM 2395 C C . LYS A 1 297 ? -16.067 -5.326 41.683 1.00 70.06 297 LYS A C 1
ATOM 2397 O O . LYS A 1 297 ? -16.332 -4.301 42.296 1.00 70.06 297 LYS A O 1
ATOM 2402 N N . GLU A 1 298 ? -14.850 -5.593 41.197 1.00 72.19 298 GLU A N 1
ATOM 2403 C CA . GLU A 1 298 ? -13.636 -4.754 41.286 1.00 72.19 298 GLU A CA 1
ATOM 2404 C C . GLU A 1 298 ? -13.265 -4.052 39.956 1.00 72.19 298 GLU A C 1
ATOM 2406 O O . GLU A 1 298 ? -12.201 -3.450 39.826 1.00 72.19 298 GLU A O 1
ATOM 2411 N N . GLY A 1 299 ? -14.099 -4.136 38.917 1.00 61.69 299 GLY A N 1
ATOM 2412 C CA . GLY A 1 299 ? -13.736 -3.744 37.549 1.00 61.69 299 GLY A CA 1
ATOM 2413 C C . GLY A 1 299 ? -13.434 -2.254 37.356 1.00 61.69 299 GLY A C 1
ATOM 2414 O O . GLY A 1 299 ? -12.736 -1.900 36.406 1.00 61.69 299 GLY A O 1
ATOM 2415 N N . LYS A 1 300 ? -13.898 -1.386 38.268 1.00 69.94 300 LYS A N 1
ATOM 2416 C CA . LYS A 1 300 ? -13.514 0.037 38.304 1.00 69.94 300 LYS A CA 1
ATOM 2417 C C . LYS A 1 300 ? -12.089 0.262 38.815 1.00 69.94 300 LYS A C 1
ATOM 2419 O O . LYS A 1 300 ? -11.465 1.233 38.406 1.00 69.94 300 LYS A O 1
ATOM 2424 N N . GLU A 1 301 ? -11.590 -0.610 39.687 1.00 79.06 301 GLU A N 1
ATOM 2425 C CA . GLU A 1 301 ? -10.267 -0.477 40.312 1.00 79.06 301 GLU A CA 1
ATOM 2426 C C . GLU A 1 301 ? -9.169 -1.137 39.461 1.00 79.06 301 GLU A C 1
ATOM 2428 O O . GLU A 1 301 ? -8.020 -0.699 39.482 1.00 79.06 301 GLU A O 1
ATOM 2433 N N . HIS A 1 302 ? -9.536 -2.127 38.635 1.00 76.12 302 HIS A N 1
ATOM 2434 C CA . HIS A 1 302 ? -8.604 -2.905 37.808 1.00 76.12 302 HIS A CA 1
ATOM 2435 C C . HIS A 1 302 ? -9.035 -3.007 36.329 1.00 76.12 302 HIS A C 1
ATOM 2437 O O . HIS A 1 302 ? -9.331 -4.103 35.831 1.00 76.12 302 HIS A O 1
ATOM 2443 N N . PRO A 1 303 ? -9.067 -1.889 35.577 1.00 73.06 303 PRO A N 1
ATOM 2444 C CA . PRO A 1 303 ? -9.584 -1.858 34.207 1.00 73.06 303 PRO A CA 1
ATOM 2445 C C . PRO A 1 303 ? -8.790 -2.740 33.232 1.00 73.06 303 PRO A C 1
ATOM 2447 O O . PRO A 1 303 ? -9.373 -3.324 32.316 1.00 73.06 303 PRO A O 1
ATOM 2450 N N . LEU A 1 304 ? -7.478 -2.888 33.437 1.00 74.00 304 LEU A N 1
ATOM 2451 C CA . LEU A 1 304 ? -6.607 -3.691 32.575 1.00 74.00 304 LEU A CA 1
ATOM 2452 C C . LEU A 1 304 ? -6.751 -5.200 32.826 1.00 74.00 304 LEU A C 1
ATOM 2454 O O . LEU A 1 304 ? -6.542 -5.988 31.906 1.00 74.00 304 LEU A O 1
ATOM 2458 N N . LYS A 1 305 ? -7.211 -5.621 34.013 1.00 71.62 305 LYS A N 1
ATOM 2459 C CA . LYS A 1 305 ? -7.539 -7.030 34.293 1.00 71.62 305 LYS A CA 1
ATOM 2460 C C . LYS A 1 305 ? -8.745 -7.493 33.467 1.00 71.62 305 LYS A C 1
ATOM 2462 O O . LYS A 1 305 ? -8.722 -8.582 32.900 1.00 71.62 305 LYS A O 1
ATOM 2467 N N . ALA A 1 306 ? -9.761 -6.637 33.326 1.00 74.38 306 ALA A N 1
ATOM 2468 C CA . ALA A 1 306 ? -10.904 -6.884 32.443 1.00 74.38 306 ALA A CA 1
ATOM 2469 C C . ALA A 1 306 ? -10.490 -6.962 30.961 1.00 74.38 306 ALA A C 1
ATOM 2471 O O . ALA A 1 306 ? -10.946 -7.851 30.242 1.00 74.38 306 ALA A O 1
ATOM 2472 N N . ILE A 1 307 ? -9.575 -6.087 30.523 1.00 74.56 307 ILE A N 1
ATOM 2473 C CA . ILE A 1 307 ? -8.979 -6.134 29.175 1.00 74.56 307 ILE A CA 1
ATOM 2474 C C . ILE A 1 307 ? -8.222 -7.444 28.960 1.00 74.56 307 ILE A C 1
ATOM 2476 O O . ILE A 1 307 ? -8.412 -8.087 27.932 1.00 74.56 307 ILE A O 1
ATOM 2480 N N . GLY A 1 308 ? -7.432 -7.878 29.944 1.00 74.00 308 GLY A N 1
ATOM 2481 C CA . GLY A 1 308 ? -6.707 -9.145 29.899 1.00 74.00 308 GLY A CA 1
ATOM 2482 C C . GLY A 1 308 ? -7.624 -10.351 29.685 1.00 74.00 308 GLY A C 1
ATOM 2483 O O . GLY A 1 308 ? -7.311 -11.205 28.859 1.00 74.00 308 GLY A O 1
ATOM 2484 N N . TYR A 1 309 ? -8.774 -10.412 30.369 1.00 74.81 309 TYR A N 1
ATOM 2485 C CA . TYR A 1 309 ? -9.744 -11.499 30.177 1.00 74.81 309 TYR A CA 1
ATOM 2486 C C . TYR A 1 309 ? -10.333 -11.518 28.763 1.00 74.81 309 TYR A C 1
ATOM 2488 O O . TYR A 1 309 ? -10.382 -12.574 28.133 1.00 74.81 309 TYR A O 1
ATOM 2496 N N . VAL A 1 310 ? -10.742 -10.359 28.240 1.00 76.19 310 VAL A N 1
ATOM 2497 C CA . VAL A 1 310 ? -11.294 -10.263 26.879 1.00 76.19 310 VAL A CA 1
ATOM 2498 C C . VAL A 1 310 ? -10.223 -10.596 25.839 1.00 76.19 310 VAL A C 1
ATOM 2500 O O . VAL A 1 310 ? -10.468 -11.404 24.947 1.00 76.19 310 VAL A O 1
ATOM 2503 N N . ALA A 1 311 ? -9.014 -10.048 25.981 1.00 72.31 311 ALA A N 1
ATOM 2504 C CA . ALA A 1 311 ? -7.895 -10.320 25.084 1.00 72.31 311 ALA A CA 1
ATOM 2505 C C . ALA A 1 311 ? -7.536 -11.813 25.050 1.00 72.31 311 ALA A C 1
ATOM 2507 O O . ALA A 1 311 ? -7.344 -12.365 23.969 1.00 72.31 311 ALA A O 1
ATOM 2508 N N . ALA A 1 312 ? -7.510 -12.487 26.204 1.00 73.94 312 ALA A N 1
ATOM 2509 C CA . ALA A 1 312 ? -7.244 -13.921 26.285 1.00 73.94 312 ALA A CA 1
ATOM 2510 C C . ALA A 1 312 ? -8.268 -14.746 25.489 1.00 73.94 312 ALA A C 1
ATOM 2512 O O . ALA A 1 312 ? -7.885 -15.607 24.696 1.00 73.94 312 ALA A O 1
ATOM 2513 N N . VAL A 1 313 ? -9.562 -14.444 25.641 1.00 76.94 313 VAL A N 1
ATOM 2514 C CA . VAL A 1 313 ? -10.639 -15.120 24.897 1.00 76.94 313 VAL A CA 1
ATOM 2515 C C . VAL A 1 313 ? -10.517 -14.861 23.393 1.00 76.94 313 VAL A C 1
ATOM 2517 O O . VAL A 1 313 ? -10.614 -15.794 22.598 1.00 76.94 313 VAL A O 1
ATOM 2520 N N . VAL A 1 314 ? -10.248 -13.620 22.984 1.00 75.56 314 VAL A N 1
ATOM 2521 C CA . VAL A 1 314 ? -10.095 -13.254 21.565 1.00 75.56 314 VAL A CA 1
ATOM 2522 C C . VAL A 1 314 ? -8.909 -13.957 20.927 1.00 75.56 314 VAL A C 1
ATOM 2524 O O . VAL A 1 314 ? -9.050 -14.543 19.858 1.00 75.56 314 VAL A O 1
ATOM 2527 N N . VAL A 1 315 ? -7.745 -13.913 21.574 1.00 75.19 315 VAL A N 1
ATOM 2528 C CA . VAL A 1 315 ? -6.516 -14.542 21.079 1.00 75.19 315 VAL A CA 1
ATOM 2529 C C . VAL A 1 315 ? -6.703 -16.051 20.958 1.00 75.19 315 VAL A C 1
ATOM 2531 O O . VAL A 1 315 ? -6.307 -16.641 19.950 1.00 75.19 315 VAL A O 1
ATOM 2534 N N . PHE A 1 316 ? -7.367 -16.670 21.936 1.00 75.00 316 PHE A N 1
ATOM 2535 C CA . PHE A 1 316 ? -7.716 -18.082 21.880 1.00 75.00 316 PHE A CA 1
ATOM 2536 C C . PHE A 1 316 ? -8.582 -18.397 20.650 1.00 75.00 316 PHE A C 1
ATOM 2538 O O . PHE A 1 316 ? -8.202 -19.232 19.826 1.00 75.00 316 PHE A O 1
ATOM 2545 N N . LEU A 1 317 ? -9.701 -17.686 20.478 1.00 76.69 317 LEU A N 1
ATOM 2546 C CA . LEU A 1 317 ? -10.625 -17.896 19.359 1.00 76.69 317 LEU A CA 1
ATOM 2547 C C . LEU A 1 317 ? -9.967 -17.632 17.998 1.00 76.69 317 LEU A C 1
ATOM 2549 O O . LEU A 1 317 ? -10.137 -18.425 17.073 1.00 76.69 317 LEU A O 1
ATOM 2553 N N . ALA A 1 318 ? -9.177 -16.563 17.879 1.00 74.25 318 ALA A N 1
ATOM 2554 C CA . ALA A 1 318 ? -8.462 -16.218 16.654 1.00 74.25 318 ALA A CA 1
ATOM 2555 C C . ALA A 1 318 ? -7.436 -17.294 16.267 1.00 74.25 318 ALA A C 1
ATOM 2557 O O . ALA A 1 318 ? -7.345 -17.666 15.098 1.00 74.25 318 ALA A O 1
ATOM 2558 N N . THR A 1 319 ? -6.706 -17.843 17.244 1.00 71.81 319 THR A N 1
ATOM 2559 C CA . THR A 1 319 ? -5.726 -18.915 17.002 1.00 71.81 319 THR A CA 1
ATOM 2560 C C . THR A 1 319 ? -6.416 -20.195 16.532 1.00 71.81 319 THR A C 1
ATOM 2562 O O . THR A 1 319 ? -5.963 -20.833 15.580 1.00 71.81 319 THR A O 1
ATOM 2565 N N . VAL A 1 320 ? -7.542 -20.558 17.158 1.00 74.62 320 VAL A N 1
ATOM 2566 C CA . VAL A 1 320 ? -8.346 -21.719 16.750 1.00 74.62 320 VAL A CA 1
ATOM 2567 C C . VAL A 1 320 ? -8.879 -21.532 15.328 1.00 74.62 320 VAL A C 1
ATOM 2569 O O . VAL A 1 320 ? -8.685 -22.409 14.486 1.00 74.62 320 VAL A O 1
ATOM 2572 N N . ALA A 1 321 ? -9.476 -20.376 15.025 1.00 73.88 321 ALA A N 1
ATOM 2573 C CA . ALA A 1 321 ? -10.006 -20.073 13.697 1.00 73.88 321 ALA A CA 1
ATOM 2574 C C . ALA A 1 321 ? -8.912 -20.087 12.615 1.00 73.88 321 ALA A C 1
ATOM 2576 O O . ALA A 1 321 ? -9.073 -20.736 11.582 1.00 73.88 321 ALA A O 1
ATOM 2577 N N . GLY A 1 322 ? -7.768 -19.442 12.869 1.00 76.25 322 GLY A N 1
ATOM 2578 C CA . GLY A 1 322 ? -6.634 -19.431 11.943 1.00 76.25 322 GLY A CA 1
ATOM 2579 C C . GLY A 1 322 ? -6.108 -20.836 11.645 1.00 76.25 322 GLY A C 1
ATOM 2580 O O . GLY A 1 322 ? -5.797 -21.158 10.498 1.00 76.25 322 GLY A O 1
ATOM 2581 N N . ARG A 1 323 ? -6.088 -21.717 12.651 1.00 73.81 323 ARG A N 1
ATOM 2582 C CA . ARG A 1 323 ? -5.684 -23.115 12.469 1.00 73.81 323 ARG A CA 1
ATOM 2583 C C . ARG A 1 323 ? -6.666 -23.897 11.602 1.00 73.81 323 ARG A C 1
ATOM 2585 O O . ARG A 1 323 ? -6.224 -24.681 10.763 1.00 73.81 323 ARG A O 1
ATOM 2592 N N . VAL A 1 324 ? -7.970 -23.681 11.775 1.00 75.62 324 VAL A N 1
ATOM 2593 C CA . VAL A 1 324 ? -9.003 -24.304 10.931 1.00 75.62 324 VAL A CA 1
ATOM 2594 C C . VAL A 1 324 ? -8.829 -23.876 9.472 1.00 75.62 324 VAL A C 1
ATOM 2596 O O . VAL A 1 324 ? -8.790 -24.734 8.594 1.00 75.62 324 VAL A O 1
ATOM 2599 N N . VAL A 1 325 ? -8.624 -22.579 9.216 1.00 74.19 325 VAL A N 1
ATOM 2600 C CA . VAL A 1 325 ? -8.411 -22.043 7.858 1.00 74.19 325 VAL A CA 1
ATOM 2601 C C . VAL A 1 325 ? -7.142 -22.609 7.218 1.00 74.19 325 VAL A C 1
ATOM 2603 O O . VAL A 1 325 ? -7.191 -23.090 6.090 1.00 74.19 325 VAL A O 1
ATOM 2606 N N . LEU A 1 326 ? -6.017 -22.618 7.941 1.00 74.06 326 LEU A N 1
ATOM 2607 C CA . LEU A 1 326 ? -4.760 -23.192 7.445 1.00 74.06 326 LEU A CA 1
ATOM 2608 C C . LEU A 1 326 ? -4.879 -24.691 7.152 1.00 74.06 326 LEU A C 1
ATOM 2610 O O . LEU A 1 326 ? -4.286 -25.180 6.192 1.00 74.06 326 LEU A O 1
ATOM 2614 N N . SER A 1 327 ? -5.635 -25.423 7.972 1.00 75.25 327 SER A N 1
ATOM 2615 C CA . SER A 1 327 ? -5.858 -26.856 7.765 1.00 75.25 327 SER A CA 1
ATOM 2616 C C . SER A 1 327 ? -6.715 -27.104 6.525 1.00 75.25 327 SER A C 1
ATOM 2618 O O . SER A 1 327 ? -6.367 -27.958 5.719 1.00 75.25 327 SER A O 1
ATOM 2620 N N . ALA A 1 328 ? -7.775 -26.316 6.322 1.00 72.88 328 ALA A N 1
ATOM 2621 C CA . ALA A 1 328 ? -8.604 -26.387 5.121 1.00 72.88 328 ALA A CA 1
ATOM 2622 C C . ALA A 1 328 ? -7.814 -26.030 3.849 1.00 72.88 328 ALA A C 1
ATOM 2624 O O . ALA A 1 328 ? -7.924 -26.726 2.844 1.00 72.88 328 ALA A O 1
ATOM 2625 N N . TRP A 1 329 ? -6.965 -24.998 3.908 1.00 75.56 329 TRP A N 1
ATOM 2626 C CA . TRP A 1 329 ? -6.107 -24.595 2.790 1.00 75.56 329 TRP A CA 1
ATOM 2627 C C . TRP A 1 329 ? -5.121 -25.696 2.382 1.00 75.56 329 TRP A C 1
ATOM 2629 O O . TRP A 1 329 ? -4.955 -25.964 1.199 1.00 75.56 329 TRP A O 1
ATOM 2639 N N . LYS A 1 330 ? -4.502 -26.380 3.355 1.00 81.38 330 LYS A N 1
ATOM 2640 C CA . LYS A 1 330 ? -3.594 -27.510 3.088 1.00 81.38 330 LYS A CA 1
ATOM 2641 C C . LYS A 1 330 ? -4.276 -28.722 2.456 1.00 81.38 330 LYS A C 1
ATOM 2643 O O . LYS A 1 330 ? -3.586 -29.515 1.841 1.00 81.38 330 LYS A O 1
ATOM 2648 N N . VAL A 1 331 ? -5.581 -28.897 2.661 1.00 84.00 331 VAL A N 1
ATOM 2649 C CA . VAL A 1 331 ? -6.359 -29.989 2.047 1.00 84.00 331 VAL A CA 1
ATOM 2650 C C . VAL A 1 331 ? -6.780 -29.636 0.617 1.00 84.00 331 VAL A C 1
ATOM 2652 O O . VAL A 1 331 ? -7.031 -30.531 -0.182 1.00 84.00 331 VAL A O 1
ATOM 2655 N N . ALA A 1 332 ? -6.879 -28.344 0.298 1.00 74.50 332 ALA A N 1
ATOM 2656 C CA . ALA A 1 332 ? -7.269 -27.860 -1.024 1.00 74.50 332 ALA A CA 1
ATOM 2657 C C . ALA A 1 332 ? -6.103 -27.771 -2.030 1.00 74.50 332 ALA A C 1
ATOM 2659 O O . ALA A 1 332 ? -6.365 -27.672 -3.228 1.00 74.50 332 ALA A O 1
ATOM 2660 N N . LEU A 1 333 ? -4.855 -27.768 -1.546 1.00 75.38 333 LEU A N 1
ATOM 2661 C CA . LEU A 1 333 ? -3.621 -27.818 -2.343 1.00 75.38 333 LEU A CA 1
ATOM 2662 C C . LEU A 1 333 ? -3.172 -29.261 -2.579 1.00 75.38 333 LEU A C 1
ATOM 2664 O O . LEU A 1 333 ? -2.726 -29.542 -3.711 1.00 75.38 333 LEU A O 1
#

Secondary structure (DSSP, 8-state):
------------------------SSSHHHHHHHHHHHHHTTTHHHHHHHHHHHHHHHHHHHHS-HHHHHHHHHHHT-----HHHHHHHHHHHHHHHHT----TT----TT--GGGHHHHHHHHHHHHHHHHSSHHHHHHHHHHHHHHHHHHHHHHHHTTS---S-HHHHHHHHHHHHHHHHHHHHHHHHHHHHHHHHTTT-HHHHHHHHHHHHHHHHHHHHHHHHHHHHHHHHTS--HHHHHHH-S-HHHHHT-GGGGHHHHHHHTHHHHHHHHHHHHHHHHHHHHHHHHHHHHSTTTTT-HHHHHHHHHHHHHHHHHHHHHHHHHHHHHH-

Sequence (333 aa):
MTISQLGQKPDLGPRAFYGILGMNADRRTMEELLKKLAEHLGFAAPFGYAALAFSLFSWADKELSVEAKDLLARTMRFKDYKNEQIASALVEVFDRIYTGRAVDQVVHQSDLSRSDAEVIWDKRLANWLGNLLGWRAFFRSSLFTTIILAIYVFELYRYGLYRPTDLGQESSVLLISWVFNVFTDYLSLFAIRPALTQSGKKPVAGLFWGFAWGCWIVFLGQLARAQFVEASLQGWETNKFRSDFLPDSDAFLFSDYLVWPAFAVLAWLPLFALGIVIVRLLTPLSSMVGTVQWFLKEGKEHPLKAIGYVAAVVVFLATVAGRVVLSAWKVAL

pLDDT: mean 76.27, std 13.47, range [42.59, 96.31]